Protein 6IIY (pdb70)

InterPro domains:
  IPR003737 N-acetylglucosaminyl phosphatidylinositol deacetylase-related [PF02585] (11-172)
  IPR003737 N-acetylglucosaminyl phosphatidylinositol deacetylase-related [PTHR12993] (4-236)
  IPR024078 Putative deacetylase LmbE-like domain superfamily [G3DSA:3.40.50.10320] (1-273)
  IPR024078 Putative deacetylase LmbE-like domain superfamily [SSF102588] (9-268)

Secondary structure (DSSP, 8-state):
-EEEEEESSTTHHHHHHHHHHHHHHHTT-EEEEEETT-----SSPPHHHHHHHHHTTS-TTS-HHHHHHHHHHHHHHHHT-EEEE--PPPGGG--HHHHHHHHHHHHHHHHH--SEEEEE--TT--HHHHHHHHHHHHHHHHHT--EEEEPPTTGGGT-----PPTTEEE---EE--B-HHHHHHHHHHHHT-HHHHHHHHTTTT-HHHHHHHHHHTTSGGG-B--EEEEEEEPTT-

Organism: Actinoplanes teichomyceticus (NCBI:txid1867)

Foldseek 3Di:
DAEEEEELDLQFCLQFPLLVQLVCVVVPYQYEYEHAALAWDFPPFDPVQLVLQVLLVHHSGDRVSVVSVVLSCQLCVLSVHHYHYHRHHDPRRDVVLLVVSLVVVLVVCVVRVGQEYEYAPCQVVDVSSLSRVQSNVVNCVVVVHWYKHWYTPPNVLPPHDDDHPAFKDWDDKDWEAGDPVSLVSSVVSSVSSSSCLSPCCPPVNQNSVSQLCSQLVDHPPSGHTTIMTTMDTDPPD

B-factor: mean 19.29, std 9.64, range [8.63, 115.88]

CATH classification: 3.40.50.10320

Radius of gyration: 17.0 Å; Cα contacts (8 Å, |Δi|>4): 479; chains: 1; bounding box: 38×45×43 Å

Structure (mmCIF, N/CA/C/O backbone):
data_6IIY
#
_entry.id   6IIY
#
_cell.length_a   93.451
_cell.length_b   66.671
_cell.length_c   43.390
_cell.angle_alpha   90.00
_cell.angle_beta   92.59
_cell.angle_gamma   90.00
#
_symmetry.space_group_name_H-M   'C 1 2 1'
#
loop_
_entity.id
_entity.type
_entity.pdbx_description
1 polymer deacetylase
2 non-polymer IMIDAZOLE
3 non-polymer 'COBALT (II) ION'
4 water water
#
loop_
_atom_site.group_PDB
_atom_site.id
_atom_site.type_symbol
_atom_site.label_atom_id
_atom_site.label_alt_id
_atom_site.label_comp_id
_atom_site.label_asym_id
_atom_site.label_entity_id
_atom_site.label_seq_id
_atom_site.pdbx_PDB_ins_code
_atom_site.Cartn_x
_atom_site.Cartn_y
_atom_site.Cartn_z
_atom_site.occupancy
_atom_site.B_iso_or_equiv
_atom_site.auth_seq_id
_atom_site.auth_comp_id
_atom_site.auth_asym_id
_atom_site.auth_atom_id
_atom_site.pdbx_PDB_model_num
ATOM 1 N N . THR A 1 28 ? 129.453 17.682 7.607 1.00 28.71 8 THR A N 1
ATOM 2 C CA . THR A 1 28 ? 128.123 17.558 8.290 1.00 26.23 8 THR A CA 1
ATOM 3 C C . THR A 1 28 ? 127.803 16.062 8.475 1.00 22.17 8 THR A C 1
ATOM 4 O O . THR A 1 28 ? 127.954 15.263 7.533 1.00 23.39 8 THR A O 1
ATOM 8 N N . ARG A 1 29 ? 127.418 15.690 9.693 1.00 19.05 9 ARG A N 1
ATOM 9 C CA . ARG A 1 29 ? 126.876 14.350 9.951 1.00 18.21 9 ARG A CA 1
ATOM 10 C C . ARG A 1 29 ? 125.413 14.550 10.341 1.00 15.33 9 ARG A C 1
ATOM 11 O O . ARG A 1 29 ? 125.114 15.053 11.433 1.00 16.12 9 ARG A O 1
ATOM 19 N N . LEU A 1 30 ? 124.528 14.179 9.414 1.00 13.81 10 LEU A N 1
ATOM 20 C CA . LEU A 1 30 ? 123.090 14.440 9.572 1.00 13.54 10 LEU A CA 1
ATOM 21 C C . LEU A 1 30 ? 122.349 13.155 9.936 1.00 12.58 10 LEU A C 1
ATOM 22 O O . LEU A 1 30 ? 122.362 12.198 9.159 1.00 12.81 10 LEU A O 1
ATOM 27 N N . LEU A 1 31 ? 121.787 13.110 11.137 1.00 11.26 11 LEU A N 1
ATOM 28 C CA . LEU A 1 31 ? 120.988 11.969 11.576 1.00 11.21 11 LEU A CA 1
ATOM 29 C C . LEU A 1 31 ? 119.523 12.362 11.468 1.00 10.84 11 LEU A C 1
ATOM 30 O O . LEU A 1 31 ? 119.056 13.250 12.212 1.00 11.65 11 LEU A O 1
ATOM 35 N N . ALA A 1 32 ? 118.789 11.741 10.563 1.00 10.15 12 ALA A N 1
ATOM 36 C CA . ALA A 1 32 ? 117.341 11.932 10.456 1.00 9.82 12 ALA A CA 1
ATOM 37 C C . ALA A 1 32 ? 116.669 10.800 11.190 1.00 9.97 12 ALA A C 1
ATOM 38 O O . ALA A 1 32 ? 117.101 9.631 11.073 1.00 10.69 12 ALA A O 1
ATOM 40 N N . ILE A 1 33 ? 115.601 11.091 11.919 1.00 9.61 13 ILE A N 1
ATOM 41 C CA . ILE A 1 33 ? 114.913 10.103 12.748 1.00 9.49 13 ILE A CA 1
ATOM 42 C C . ILE A 1 33 ? 113.465 10.034 12.311 1.00 9.71 13 ILE A C 1
ATOM 43 O O . ILE A 1 33 ? 112.689 10.964 12.573 1.00 9.40 13 ILE A O 1
ATOM 48 N N . SER A 1 34 ? 113.130 8.973 11.595 1.00 9.36 14 SER A N 1
ATOM 49 C CA . SER A 1 34 ? 111.803 8.816 11.006 1.00 9.31 14 SER A CA 1
ATOM 50 C C . SER A 1 34 ? 110.933 7.939 11.922 1.00 9.41 14 SER A C 1
ATOM 51 O O . SER A 1 34 ? 111.400 6.880 12.365 1.00 9.39 14 SER A O 1
ATOM 54 N N . PRO A 1 35 ? 109.657 8.282 12.147 1.00 9.25 15 PRO A N 1
ATOM 55 C CA . PRO A 1 35 ? 108.804 7.362 12.905 1.00 9.74 15 PRO A CA 1
ATOM 56 C C . PRO A 1 35 ? 108.602 6.052 12.176 1.00 9.48 15 PRO A C 1
ATOM 57 O O . PRO A 1 35 ? 108.862 4.970 12.742 1.00 9.64 15 PRO A O 1
ATOM 61 N N . HIS A 1 36 ? 108.125 6.138 10.936 1.00 9.42 16 HIS A N 1
ATOM 62 C CA . HIS A 1 36 ? 107.781 4.955 10.150 1.00 9.62 16 HIS A CA 1
ATOM 63 C C . HIS A 1 36 ? 108.580 4.919 8.868 1.00 9.19 16 HIS A C 1
ATOM 64 O O . HIS A 1 36 ? 109.282 5.868 8.502 1.00 9.98 16 HIS A O 1
ATOM 71 N N . LEU A 1 37 ? 108.482 3.777 8.193 1.00 9.53 17 LEU A N 1
ATOM 72 C CA . LEU A 1 37 ? 109.152 3.547 6.900 1.00 9.72 17 LEU A CA 1
ATOM 73 C C . LEU A 1 37 ? 108.405 4.266 5.794 1.00 9.89 17 LEU A C 1
ATOM 74 O O . LEU A 1 37 ? 107.501 3.686 5.169 1.00 11.32 17 LEU A O 1
ATOM 79 N N . ASP A 1 38 ? 108.770 5.529 5.607 1.00 9.76 18 ASP A N 1
ATOM 80 C CA . ASP A 1 38 ? 108.245 6.495 4.603 1.00 10.17 18 ASP A CA 1
ATOM 81 C C . ASP A 1 38 ? 108.321 7.945 5.049 1.00 9.88 18 ASP A C 1
ATOM 82 O O . ASP A 1 38 ? 108.455 8.821 4.192 1.00 10.10 18 ASP A O 1
ATOM 87 N N . ASP A 1 39 ? 108.231 8.231 6.345 1.00 9.61 19 ASP A N 1
ATOM 88 C CA . ASP A 1 39 ? 107.980 9.589 6.770 1.00 9.49 19 ASP A CA 1
ATOM 89 C C . ASP A 1 39 ? 109.095 10.555 6.434 1.00 8.63 19 ASP A C 1
ATOM 90 O O . ASP A 1 39 ? 108.826 11.685 6.009 1.00 9.04 19 ASP A O 1
ATOM 95 N N . ALA A 1 40 ? 110.344 10.157 6.658 1.00 8.65 20 ALA A N 1
ATOM 96 C CA . ALA A 1 40 ? 111.478 11.013 6.376 1.00 8.83 20 ALA A CA 1
ATOM 97 C C . ALA A 1 40 ? 111.570 11.362 4.910 1.00 8.64 20 ALA A C 1
ATOM 98 O O . ALA A 1 40 ? 111.872 12.517 4.550 1.00 9.26 20 ALA A O 1
ATOM 100 N N . VAL A 1 41 ? 111.360 10.392 4.052 1.00 8.68 21 VAL A N 1
ATOM 101 C CA . VAL A 1 41 ? 111.400 10.647 2.611 1.00 9.23 21 VAL A CA 1
ATOM 102 C C . VAL A 1 41 ? 110.225 11.524 2.167 1.00 9.17 21 VAL A C 1
ATOM 103 O O . VAL A 1 41 ? 110.437 12.495 1.422 1.00 9.76 21 VAL A O 1
ATOM 107 N N . LEU A 1 42 ? 109.011 11.221 2.615 1.00 9.62 22 LEU A N 1
ATOM 108 C CA . LEU A 1 42 ? 107.864 12.049 2.290 1.00 9.64 22 LEU A CA 1
ATOM 109 C C . LEU A 1 42 ? 108.069 13.506 2.706 1.00 9.65 22 LEU A C 1
ATOM 110 O O . LEU A 1 42 ? 107.713 14.438 1.968 1.00 9.70 22 LEU A O 1
ATOM 115 N N . SER A 1 43 ? 108.613 13.721 3.905 1.00 9.05 23 SER A N 1
ATOM 116 C CA . SER A 1 43 ? 108.654 15.036 4.489 1.00 9.36 23 SER A CA 1
ATOM 117 C C . SER A 1 43 ? 109.908 15.801 4.191 1.00 9.57 23 SER A C 1
ATOM 118 O O . SER A 1 43 ? 109.897 17.041 4.122 1.00 10.98 23 SER A O 1
ATOM 121 N N . PHE A 1 44 ? 111.010 15.075 4.066 1.00 10.17 24 PHE A N 1
ATOM 122 C CA . PHE A 1 44 ? 112.328 15.700 4.045 1.00 10.33 24 PHE A CA 1
ATOM 123 C C . PHE A 1 44 ? 113.257 15.033 3.048 1.00 9.88 24 PHE A C 1
ATOM 124 O O . PHE A 1 44 ? 114.466 15.222 3.125 1.00 10.18 24 PHE A O 1
ATOM 132 N N . GLY A 1 45 ? 112.703 14.281 2.089 1.00 10.01 25 GLY A N 1
ATOM 133 C CA . GLY A 1 45 ? 113.555 13.594 1.128 1.00 10.21 25 GLY A CA 1
ATOM 134 C C . GLY A 1 45 ? 114.438 14.491 0.298 1.00 10.69 25 GLY A C 1
ATOM 135 O O . GLY A 1 45 ? 115.584 14.147 0.008 1.00 10.62 25 GLY A O 1
ATOM 136 N N . ALA A 1 46 ? 113.917 15.672 -0.060 1.00 10.80 26 ALA A N 1
ATOM 137 C CA . ALA A 1 46 ? 114.778 16.615 -0.796 1.00 11.72 26 ALA A CA 1
ATOM 138 C C . ALA A 1 46 ? 115.891 17.137 0.066 1.00 12.12 26 ALA A C 1
ATOM 139 O O . ALA A 1 46 ? 117.043 17.226 -0.399 1.00 13.74 26 ALA A O 1
ATOM 141 N N . GLY A 1 47 ? 115.609 17.454 1.311 1.00 12.13 27 GLY A N 1
ATOM 142 C CA . GLY A 1 47 ? 116.651 17.903 2.209 1.00 12.69 27 GLY A CA 1
ATOM 143 C C . GLY A 1 47 ? 117.731 16.842 2.452 1.00 13.10 27 GLY A C 1
ATOM 144 O O . GLY A 1 47 ? 118.927 17.162 2.540 1.00 13.81 27 GLY A O 1
ATOM 145 N N . LEU A 1 48 ? 117.323 15.589 2.586 1.00 12.36 28 LEU A N 1
ATOM 146 C CA . LEU A 1 48 ? 118.263 14.502 2.755 1.00 12.31 28 LEU A CA 1
ATOM 147 C C . LEU A 1 48 ? 119.149 14.344 1.524 1.00 12.11 28 LEU A C 1
ATOM 148 O O . LEU A 1 48 ? 120.384 14.244 1.655 1.00 13.06 28 LEU A O 1
ATOM 153 N N . ALA A 1 49 ? 118.539 14.318 0.366 1.00 11.75 29 ALA A N 1
ATOM 154 C CA . ALA A 1 49 ? 119.320 14.115 -0.860 1.00 13.25 29 ALA A CA 1
ATOM 155 C C . ALA A 1 49 ? 120.226 15.293 -1.144 1.00 15.01 29 ALA A C 1
ATOM 156 O O . ALA A 1 49 ? 121.340 15.094 -1.662 1.00 15.41 29 ALA A O 1
ATOM 158 N N . GLN A 1 50 ? 119.776 16.506 -0.863 1.00 14.38 30 GLN A N 1
ATOM 159 C CA . GLN A 1 50 ? 120.638 17.654 -1.135 1.00 15.59 30 GLN A CA 1
ATOM 160 C C . GLN A 1 50 ? 121.787 17.669 -0.135 1.00 16.17 30 GLN A C 1
ATOM 161 O O . GLN A 1 50 ? 122.932 17.937 -0.562 1.00 16.98 30 GLN A O 1
ATOM 167 N N . ALA A 1 51 ? 121.572 17.319 1.128 1.00 16.08 31 ALA A N 1
ATOM 168 C CA . ALA A 1 51 ? 122.653 17.231 2.105 1.00 17.20 31 ALA A CA 1
ATOM 169 C C . ALA A 1 51 ? 123.693 16.221 1.641 1.00 18.70 31 ALA A C 1
ATOM 170 O O . ALA A 1 51 ? 124.891 16.496 1.721 1.00 19.07 31 ALA A O 1
ATOM 172 N N . ALA A 1 52 ? 123.254 15.075 1.143 1.00 16.36 32 ALA A N 1
ATOM 173 C CA . ALA A 1 52 ? 124.192 14.069 0.674 1.00 17.05 32 ALA A CA 1
ATOM 174 C C . ALA A 1 52 ? 124.952 14.579 -0.559 1.00 17.93 32 ALA A C 1
ATOM 175 O O . ALA A 1 52 ? 126.181 14.404 -0.650 1.00 18.02 32 ALA A O 1
ATOM 177 N N . GLN A 1 53 ? 124.242 15.200 -1.491 1.00 17.89 33 GLN A N 1
ATOM 178 C CA . GLN A 1 53 ? 124.912 15.740 -2.689 1.00 21.37 33 GLN A CA 1
ATOM 179 C C . GLN A 1 53 ? 125.929 16.819 -2.312 1.00 22.05 33 GLN A C 1
ATOM 180 O O . GLN A 1 53 ? 127.003 16.908 -2.961 1.00 24.97 33 GLN A O 1
ATOM 186 N N . ASP A 1 54 ? 125.631 17.594 -1.270 1.00 22.56 34 ASP A N 1
ATOM 187 C CA . ASP A 1 54 ? 126.527 18.631 -0.727 1.00 24.76 34 ASP A CA 1
ATOM 188 C C . ASP A 1 54 ? 127.769 18.023 -0.083 1.00 24.27 34 ASP A C 1
ATOM 189 O O . ASP A 1 54 ? 128.706 18.747 0.197 1.00 27.13 34 ASP A O 1
ATOM 194 N N . GLY A 1 55 ? 127.745 16.718 0.199 1.00 21.99 35 GLY A N 1
ATOM 195 C CA . GLY A 1 55 ? 128.866 16.000 0.805 1.00 22.40 35 GLY A CA 1
ATOM 196 C C . GLY A 1 55 ? 128.660 15.607 2.258 1.00 21.10 35 GLY A C 1
ATOM 197 O O . GLY A 1 55 ? 129.588 15.131 2.896 1.00 21.89 35 GLY A O 1
ATOM 198 N N . ALA A 1 56 ? 127.453 15.794 2.809 1.00 19.90 36 ALA A N 1
ATOM 199 C CA . ALA A 1 56 ? 127.178 15.368 4.184 1.00 19.28 36 ALA A CA 1
ATOM 200 C C . ALA A 1 56 ? 127.125 13.833 4.280 1.00 17.17 36 ALA A C 1
ATOM 201 O O . ALA A 1 56 ? 126.810 13.162 3.302 1.00 17.99 36 ALA A O 1
ATOM 203 N N . ASN A 1 57 ? 127.434 13.336 5.474 1.00 17.22 37 ASN A N 1
ATOM 204 C CA . ASN A 1 57 ? 127.238 11.948 5.845 1.00 17.59 37 ASN A CA 1
ATOM 205 C C . ASN A 1 57 ? 125.821 11.879 6.445 1.00 15.05 37 ASN A C 1
ATOM 206 O O . ASN A 1 57 ? 125.592 12.448 7.494 1.00 16.21 37 ASN A O 1
ATOM 211 N N . VAL A 1 58 ? 124.905 11.208 5.753 1.00 13.69 38 VAL A N 1
ATOM 212 C CA . VAL A 1 58 ? 123.470 11.231 6.117 1.00 13.08 38 VAL A CA 1
ATOM 213 C C . VAL A 1 58 ? 123.022 9.835 6.474 1.00 12.71 38 VAL A C 1
ATOM 214 O O . VAL A 1 58 ? 123.198 8.896 5.698 1.00 13.63 38 VAL A O 1
ATOM 218 N N . LEU A 1 59 ? 122.423 9.689 7.650 1.00 11.65 39 LEU A N 1
ATOM 219 C CA . LEU A 1 59 ? 121.866 8.432 8.142 1.00 11.35 39 LEU A CA 1
ATOM 220 C C . LEU A 1 59 ? 120.413 8.645 8.525 1.00 11.14 39 LEU A C 1
ATOM 221 O O . LEU A 1 59 ? 120.118 9.562 9.310 1.00 11.11 39 LEU A O 1
ATOM 226 N N . VAL A 1 60 ? 119.508 7.835 7.963 1.00 10.46 40 VAL A N 1
ATOM 227 C CA . VAL A 1 60 ? 118.083 7.879 8.314 1.00 9.89 40 VAL A CA 1
ATOM 228 C C . VAL A 1 60 ? 117.733 6.670 9.169 1.00 9.36 40 VAL A C 1
ATOM 229 O O . VAL A 1 60 ? 117.699 5.522 8.673 1.00 10.19 40 VAL A O 1
ATOM 233 N N . TYR A 1 61 ? 117.541 6.924 10.450 1.00 9.40 41 TYR A N 1
ATOM 234 C CA . TYR A 1 61 ? 117.121 5.908 11.426 1.00 9.68 41 TYR A CA 1
ATOM 235 C C . TYR A 1 61 ? 115.616 5.896 11.534 1.00 9.69 41 TYR A C 1
ATOM 236 O O . TYR A 1 61 ? 115.027 6.932 11.858 1.00 10.20 41 TYR A O 1
ATOM 245 N N . THR A 1 62 ? 114.990 4.760 11.276 1.00 9.05 42 THR A N 1
ATOM 246 C CA . THR A 1 62 ? 113.556 4.630 11.458 1.00 9.10 42 THR A CA 1
ATOM 247 C C . THR A 1 62 ? 113.287 3.894 12.781 1.00 9.49 42 THR A C 1
ATOM 248 O O . THR A 1 62 ? 113.691 2.738 12.952 1.00 10.09 42 THR A O 1
ATOM 252 N N . VAL A 1 63 ? 112.553 4.546 13.670 1.00 9.29 43 VAL A N 1
ATOM 253 C CA . VAL A 1 63 ? 112.287 4.016 15.004 1.00 9.76 43 VAL A CA 1
ATOM 254 C C . VAL A 1 63 ? 111.379 2.790 14.943 1.00 9.80 43 VAL A C 1
ATOM 255 O O . VAL A 1 63 ? 111.724 1.713 15.465 1.00 9.79 43 VAL A O 1
ATOM 259 N N . PHE A 1 64 ? 110.226 2.930 14.291 1.00 9.90 44 PHE A N 1
ATOM 260 C CA . PHE A 1 64 ? 109.203 1.885 14.324 1.00 10.47 44 PHE A CA 1
ATOM 261 C C . PHE A 1 64 ? 109.304 0.940 13.136 1.00 10.48 44 PHE A C 1
ATOM 262 O O . PHE A 1 64 ? 108.334 0.644 12.461 1.00 12.16 44 PHE A O 1
ATOM 270 N N . ALA A 1 65 ? 110.504 0.419 12.947 1.00 10.63 45 ALA A N 1
ATOM 271 C CA . ALA A 1 65 ? 110.803 -0.574 11.897 1.00 10.87 45 ALA A CA 1
ATOM 272 C C . ALA A 1 65 ? 110.980 -1.973 12.472 1.00 10.95 45 ALA A C 1
ATOM 273 O O . ALA A 1 65 ? 111.484 -2.863 11.781 1.00 11.06 45 ALA A O 1
ATOM 275 N N . GLY A 1 66 ? 110.521 -2.187 13.709 1.00 11.00 46 GLY A N 1
ATOM 276 C CA . GLY A 1 66 ? 110.685 -3.454 14.364 1.00 11.37 46 GLY A CA 1
ATOM 277 C C . GLY A 1 66 ? 109.897 -4.575 13.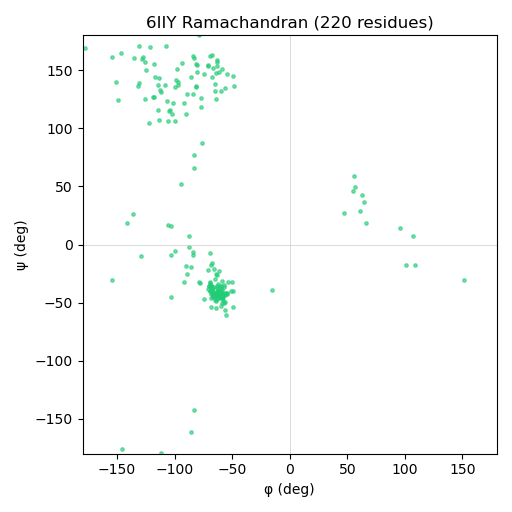730 1.00 12.11 46 GLY A C 1
ATOM 278 O O . GLY A 1 66 ? 108.765 -4.373 13.274 1.00 12.13 46 GLY A O 1
ATOM 279 N N . ALA A 1 67 ? 110.484 -5.769 13.731 1.00 12.84 47 ALA A N 1
ATOM 280 C CA . ALA A 1 67 ? 109.885 -6.937 13.118 1.00 14.29 47 ALA A CA 1
ATOM 281 C C . ALA A 1 67 ? 108.616 -7.345 13.810 1.00 15.56 47 ALA A C 1
ATOM 282 O O . ALA A 1 67 ? 108.549 -7.340 15.021 1.00 16.84 47 ALA A O 1
ATOM 284 N N . ALA A 1 68 ? 107.609 -7.711 13.032 1.00 18.36 48 ALA A N 1
ATOM 285 C CA . ALA A 1 68 ? 106.341 -8.177 13.572 1.00 19.41 48 ALA A CA 1
ATOM 286 C C . ALA A 1 68 ? 106.017 -9.509 12.924 1.00 20.49 48 ALA A C 1
ATOM 287 O O . ALA A 1 68 ? 106.562 -9.841 11.891 1.00 20.43 48 ALA A O 1
ATOM 289 N N . GLN A 1 69 ? 105.117 -10.260 13.551 1.00 20.98 49 GLN A N 1
ATOM 290 C CA . GLN A 1 69 ? 104.714 -11.568 13.048 1.00 23.38 49 GLN A CA 1
ATOM 291 C C . GLN A 1 69 ? 103.316 -11.897 13.537 1.00 23.07 49 GLN A C 1
ATOM 292 O O . GLN A 1 69 ? 102.850 -11.294 14.507 1.00 21.18 49 GLN A O 1
ATOM 298 N N . PRO A 1 70 ? 102.640 -12.869 12.880 1.00 25.44 50 PRO A N 1
ATOM 299 C CA . PRO A 1 70 ? 101.314 -13.280 13.374 1.00 26.43 50 PRO A CA 1
ATOM 300 C C . PRO A 1 70 ? 101.369 -13.798 14.825 1.00 27.32 50 PRO A C 1
ATOM 301 O O . PRO A 1 70 ? 102.407 -14.339 15.220 1.00 28.51 50 PRO A O 1
ATOM 305 N N . PRO A 1 71 ? 100.298 -13.656 15.610 1.00 28.66 51 PRO A N 1
ATOM 306 C CA . PRO A 1 71 ? 98.991 -13.161 15.157 1.00 28.30 51 PRO A CA 1
ATOM 307 C C . PRO A 1 71 ? 98.922 -11.643 15.068 1.00 26.96 51 PRO A C 1
ATOM 308 O O . PRO A 1 71 ? 99.398 -10.943 15.962 1.00 28.94 51 PRO A O 1
ATOM 312 N N . TYR A 1 72 ? 98.331 -11.151 13.979 1.00 24.43 52 TYR A N 1
ATOM 313 C CA . TYR A 1 72 ? 98.093 -9.730 13.774 1.00 24.23 52 TYR A CA 1
ATOM 314 C C . TYR A 1 72 ? 96.661 -9.403 14.162 1.00 25.42 52 TYR A C 1
ATOM 315 O O . TYR A 1 72 ? 95.786 -10.254 14.039 1.00 26.57 52 TYR A O 1
ATOM 324 N N . SER A 1 73 ? 96.418 -8.175 14.602 1.00 25.51 53 SER A N 1
ATOM 325 C CA . SER A 1 73 ? 95.045 -7.693 14.809 1.00 26.40 53 SER A CA 1
ATOM 326 C C . SER A 1 73 ? 94.282 -7.666 13.470 1.00 27.84 53 SER A C 1
ATOM 327 O O . SER A 1 73 ? 94.899 -7.612 12.400 1.00 25.05 53 SER A O 1
ATOM 330 N N . PRO A 1 74 ? 92.935 -7.707 13.515 1.00 28.07 54 PRO A N 1
ATOM 331 C CA . PRO A 1 74 ? 92.191 -7.526 12.268 1.00 27.81 54 PRO A CA 1
ATOM 332 C C . PRO A 1 74 ? 92.506 -6.206 11.556 1.00 27.28 54 PRO A C 1
ATOM 333 O O . PRO A 1 74 ? 92.536 -6.180 10.330 1.00 27.18 54 PRO A O 1
ATOM 337 N N . ALA A 1 75 ? 92.753 -5.137 12.315 1.00 26.77 55 ALA A N 1
ATOM 338 C CA . ALA A 1 75 ? 93.148 -3.850 11.738 1.00 26.80 55 ALA A CA 1
ATOM 339 C C . ALA A 1 75 ? 94.481 -3.947 10.973 1.00 25.12 55 ALA A C 1
ATOM 340 O O . ALA A 1 75 ? 94.593 -3.423 9.864 1.00 25.24 55 ALA A O 1
ATOM 342 N N . ALA A 1 76 ? 95.467 -4.627 11.557 1.00 24.39 56 ALA A N 1
ATOM 343 C CA . ALA A 1 76 ? 96.768 -4.815 10.898 1.00 21.57 56 ALA A CA 1
ATOM 344 C C . ALA A 1 76 ? 96.626 -5.690 9.663 1.00 20.09 56 ALA A C 1
ATOM 345 O O . ALA A 1 76 ? 97.180 -5.377 8.619 1.00 18.72 56 ALA A O 1
ATOM 347 N N . GLN A 1 77 ? 95.871 -6.788 9.777 1.00 21.26 57 GLN A N 1
ATOM 348 C CA . GLN A 1 77 ? 95.581 -7.635 8.625 1.00 21.15 57 GLN A CA 1
ATOM 349 C C . GLN A 1 77 ? 94.928 -6.853 7.487 1.00 20.21 57 GLN A C 1
ATOM 350 O O . GLN A 1 77 ? 95.280 -7.037 6.327 1.00 20.00 57 GLN A O 1
ATOM 356 N N . ARG A 1 78 ? 93.978 -5.988 7.841 1.00 22.65 58 ARG A N 1
ATOM 357 C CA . ARG A 1 78 ? 93.329 -5.098 6.879 1.00 23.89 58 ARG A CA 1
ATOM 358 C C . ARG A 1 78 ? 94.344 -4.194 6.178 1.00 22.41 58 ARG A C 1
ATOM 359 O O . ARG A 1 78 ? 94.313 -4.083 4.953 1.00 22.16 58 ARG A O 1
ATOM 367 N N A MET A 1 79 ? 95.240 -3.558 6.941 0.60 21.73 59 MET A N 1
ATOM 368 N N B MET A 1 79 ? 95.235 -3.564 6.943 0.40 21.99 59 MET A N 1
ATOM 369 C CA A MET A 1 79 ? 96.303 -2.737 6.350 0.60 21.27 59 MET A CA 1
ATOM 370 C CA B MET A 1 79 ? 96.276 -2.727 6.358 0.40 21.59 59 MET A CA 1
ATOM 371 C C A MET A 1 79 ? 97.143 -3.543 5.377 0.60 19.54 59 MET A C 1
ATOM 372 C C B MET A 1 79 ? 97.159 -3.525 5.399 0.40 19.84 59 MET A C 1
ATOM 373 O O A MET A 1 79 ? 97.384 -3.108 4.253 0.60 18.54 59 MET A O 1
ATOM 374 O O B MET A 1 79 ? 97.421 -3.066 4.290 0.40 19.23 59 MET A O 1
ATOM 383 N N . HIS A 1 80 ? 97.578 -4.731 5.802 1.00 17.59 60 HIS A N 1
ATOM 384 C CA . HIS A 1 80 ? 98.410 -5.577 4.940 1.00 18.10 60 HIS A CA 1
ATOM 385 C C . HIS A 1 80 ? 97.763 -5.862 3.585 1.00 18.23 60 HIS A C 1
ATOM 386 O O . HIS A 1 80 ? 98.433 -5.828 2.555 1.00 18.64 60 HIS A O 1
ATOM 393 N N . THR A 1 81 ? 96.455 -6.144 3.612 1.00 19.30 61 THR A N 1
ATOM 394 C CA . THR A 1 81 ? 95.738 -6.451 2.364 1.00 20.39 61 THR A CA 1
ATOM 395 C C . THR A 1 81 ? 95.604 -5.208 1.477 1.00 20.04 61 THR A C 1
ATOM 396 O O . THR A 1 81 ? 95.843 -5.279 0.266 1.00 19.96 61 THR A O 1
ATOM 400 N N . ILE A 1 82 ? 95.332 -4.056 2.084 1.00 19.53 62 ILE A N 1
ATOM 401 C CA . ILE A 1 82 ? 95.308 -2.787 1.348 1.00 20.50 62 ILE A CA 1
ATOM 402 C C . ILE A 1 82 ? 96.655 -2.567 0.657 1.00 20.22 62 ILE A C 1
ATOM 403 O O . ILE A 1 82 ? 96.707 -2.180 -0.518 1.00 21.05 62 ILE A O 1
ATOM 408 N N . TRP A 1 83 ? 97.736 -2.873 1.383 1.00 19.83 63 TRP A N 1
ATOM 409 C CA . TRP A 1 83 ? 99.098 -2.721 0.862 1.00 19.58 63 TRP A CA 1
ATOM 410 C C . TRP A 1 83 ? 99.492 -3.702 -0.238 1.00 20.99 63 TRP A C 1
ATOM 411 O O . TRP A 1 83 ? 100.566 -3.566 -0.807 1.00 22.65 63 TRP A O 1
ATOM 422 N N . GLY A 1 84 ? 98.652 -4.699 -0.537 1.00 21.03 64 GLY A N 1
ATOM 423 C CA . GLY A 1 84 ? 98.931 -5.656 -1.602 1.00 21.66 64 GLY A CA 1
ATOM 424 C C . GLY A 1 84 ? 99.578 -6.948 -1.150 1.00 22.40 64 GLY A C 1
ATOM 425 O O . GLY A 1 84 ? 100.072 -7.715 -1.977 1.00 23.61 64 GLY A O 1
ATOM 426 N N . LEU A 1 85 ? 99.562 -7.204 0.157 1.00 21.16 65 LEU A N 1
ATOM 427 C CA . LEU A 1 85 ? 100.164 -8.407 0.735 1.00 23.24 65 LEU A CA 1
ATOM 428 C C . LEU A 1 85 ? 99.063 -9.353 1.177 1.00 24.07 65 LEU A C 1
ATOM 429 O O . LEU A 1 85 ? 97.917 -8.975 1.203 1.00 25.23 65 LEU A O 1
ATOM 434 N N . ALA A 1 86 ? 99.428 -10.575 1.553 1.00 25.38 66 ALA A N 1
ATOM 435 C CA . ALA A 1 86 ? 98.482 -11.442 2.259 1.00 26.27 66 ALA A CA 1
ATOM 436 C C . ALA A 1 86 ? 98.267 -10.905 3.696 1.00 26.84 66 ALA A C 1
ATOM 437 O O . ALA A 1 86 ? 99.147 -10.230 4.247 1.00 25.44 66 ALA A O 1
ATOM 439 N N . PRO A 1 87 ? 97.104 -11.196 4.319 1.00 26.86 67 PRO A N 1
ATOM 440 C CA . PRO A 1 87 ? 96.839 -10.699 5.683 1.00 26.65 67 PRO A CA 1
ATOM 441 C C . PRO A 1 87 ? 97.961 -10.984 6.696 1.00 25.70 67 PRO A C 1
ATOM 442 O O . PRO A 1 87 ? 98.284 -10.112 7.522 1.00 24.00 67 PRO A O 1
ATOM 446 N N . ASP A 1 88 ? 98.558 -12.178 6.618 1.00 25.34 68 ASP A N 1
ATOM 447 C CA . ASP A 1 88 ? 99.592 -12.608 7.571 1.00 26.57 68 ASP A CA 1
ATOM 448 C C . ASP A 1 88 ? 101.014 -12.529 7.024 1.00 25.57 68 ASP A C 1
ATOM 449 O O . ASP A 1 88 ? 101.937 -13.094 7.605 1.00 24.98 68 ASP A O 1
ATOM 454 N N . ASP A 1 89 ? 101.204 -11.804 5.930 1.00 23.67 69 ASP A N 1
ATOM 455 C CA . ASP A 1 89 ? 102.555 -11.608 5.379 1.00 23.62 69 ASP A CA 1
ATOM 456 C C . ASP A 1 89 ? 103.467 -10.765 6.275 1.00 21.01 69 ASP A C 1
ATOM 457 O O . ASP A 1 89 ? 103.008 -10.042 7.172 1.00 22.10 69 ASP A O 1
ATOM 462 N N . ASP A 1 90 ? 104.759 -10.860 5.996 1.00 20.27 70 ASP A N 1
ATOM 463 C CA . ASP A 1 90 ? 105.778 -10.100 6.742 1.00 18.71 70 ASP A CA 1
ATOM 464 C C . ASP A 1 90 ? 105.876 -8.689 6.149 1.00 16.25 70 ASP A C 1
ATOM 465 O O . ASP A 1 90 ? 106.771 -8.382 5.338 1.00 17.17 70 ASP A O 1
ATOM 470 N N . ALA A 1 91 ? 104.903 -7.869 6.507 1.00 16.63 71 ALA A N 1
ATOM 471 C CA . ALA A 1 91 ? 104.783 -6.534 5.978 1.00 15.31 71 ALA A CA 1
ATOM 472 C C . ALA A 1 91 ? 105.976 -5.674 6.365 1.00 13.62 71 ALA A C 1
ATOM 473 O O . ALA A 1 91 ? 106.390 -4.856 5.569 1.00 13.60 71 ALA A O 1
ATOM 475 N N . VAL A 1 92 ? 106.521 -5.853 7.559 1.00 12.87 72 VAL A N 1
ATOM 476 C CA . VAL A 1 92 ? 107.650 -5.027 8.002 1.00 12.62 72 VAL A CA 1
ATOM 477 C C . VAL A 1 92 ? 108.855 -5.277 7.116 1.00 12.62 72 VAL A C 1
ATOM 478 O O . VAL A 1 92 ? 109.541 -4.326 6.700 1.00 12.14 72 VAL A O 1
ATOM 482 N N . LEU A 1 93 ? 109.140 -6.527 6.777 1.00 13.02 73 LEU A N 1
ATOM 483 C CA . LEU A 1 93 ? 110.270 -6.804 5.906 1.00 13.22 73 LEU A CA 1
ATOM 484 C C . LEU A 1 93 ? 110.062 -6.169 4.513 1.00 12.31 73 LEU A C 1
ATOM 485 O O . LEU A 1 93 ? 110.984 -5.572 3.955 1.00 12.30 73 LEU A O 1
ATOM 490 N N . TYR A 1 94 ? 108.858 -6.276 3.989 1.00 12.35 74 TYR A N 1
ATOM 491 C CA . TYR A 1 94 ? 108.530 -5.670 2.695 1.00 13.17 74 TYR A CA 1
ATOM 492 C C . TYR A 1 94 ? 108.766 -4.164 2.744 1.00 12.12 74 TYR A C 1
ATOM 493 O O . TYR A 1 94 ? 109.356 -3.594 1.824 1.00 12.21 74 TYR A O 1
ATOM 502 N N . ARG A 1 95 ? 108.322 -3.526 3.826 1.00 11.33 75 ARG A N 1
ATOM 503 C CA . ARG A 1 95 ? 108.487 -2.079 3.994 1.00 10.57 75 ARG A CA 1
ATOM 504 C C . ARG A 1 95 ? 109.940 -1.694 4.223 1.00 9.93 75 ARG A C 1
ATOM 505 O O . ARG A 1 95 ? 110.385 -0.632 3.745 1.00 9.63 75 ARG A O 1
ATOM 513 N N . ARG A 1 96 ? 110.703 -2.530 4.930 1.00 10.12 76 ARG A N 1
ATOM 514 C CA . ARG A 1 96 ? 112.112 -2.242 5.089 1.00 10.42 76 ARG A CA 1
ATOM 515 C C . ARG A 1 96 ? 112.828 -2.234 3.732 1.00 10.33 76 ARG A C 1
ATOM 516 O O . ARG A 1 96 ? 113.709 -1.403 3.477 1.00 10.37 76 ARG A O 1
ATOM 524 N N . LYS A 1 97 ? 112.451 -3.167 2.853 1.00 10.71 77 LYS A N 1
ATOM 525 C CA . LYS A 1 97 ? 113.068 -3.214 1.513 1.00 11.25 77 LYS A CA 1
ATOM 526 C C . LYS A 1 97 ? 112.660 -1.970 0.684 1.00 10.51 77 LYS A C 1
ATOM 527 O O . LYS A 1 97 ? 113.471 -1.421 -0.036 1.00 11.02 77 LYS A O 1
ATOM 533 N N . GLU A 1 98 ? 111.416 -1.530 0.840 1.00 10.57 78 GLU A N 1
ATOM 534 C CA . GLU A 1 98 ? 110.984 -0.273 0.197 1.00 10.49 78 GLU A CA 1
ATOM 535 C C . GLU A 1 98 ? 111.860 0.882 0.665 1.00 10.09 78 GLU A C 1
ATOM 536 O O . GLU A 1 98 ? 112.318 1.700 -0.123 1.00 10.12 78 GLU A O 1
ATOM 542 N N . ASP A 1 99 ? 112.109 0.938 1.978 1.00 9.61 79 ASP A N 1
ATOM 543 C CA . ASP A 1 99 ? 112.884 2.017 2.577 1.00 9.50 79 ASP A CA 1
ATOM 544 C C . ASP A 1 99 ? 114.337 2.004 2.077 1.00 9.70 79 ASP A C 1
ATOM 545 O O . ASP A 1 99 ? 114.902 3.052 1.767 1.00 9.85 79 ASP A O 1
ATOM 550 N N . ILE A 1 100 ? 114.943 0.824 1.996 1.00 9.84 80 ILE A N 1
ATOM 551 C CA . ILE A 1 100 ? 116.289 0.729 1.462 1.00 10.61 80 ILE A CA 1
ATOM 552 C C . ILE A 1 100 ? 116.289 1.215 0.006 1.00 10.54 80 ILE A C 1
ATOM 553 O O . ILE A 1 100 ? 117.206 1.952 -0.379 1.00 11.34 80 ILE A O 1
ATOM 558 N N . ALA A 1 101 ? 115.302 0.821 -0.779 1.00 10.54 81 ALA A N 1
ATOM 559 C CA . ALA A 1 101 ? 115.236 1.274 -2.179 1.00 11.45 81 ALA A CA 1
ATOM 560 C C . ALA A 1 101 ? 115.078 2.791 -2.276 1.00 10.89 81 ALA A C 1
ATOM 561 O O . ALA A 1 101 ? 115.748 3.464 -3.060 1.00 12.27 81 ALA A O 1
ATOM 563 N N . ALA A 1 102 ? 114.213 3.368 -1.455 1.00 10.68 82 ALA A N 1
ATOM 564 C CA . ALA A 1 102 ? 113.999 4.807 -1.454 1.00 10.74 82 ALA A CA 1
ATOM 565 C C . ALA A 1 102 ? 115.221 5.562 -1.015 1.00 10.59 82 ALA A C 1
ATOM 566 O O . ALA A 1 102 ? 115.635 6.549 -1.655 1.00 11.52 82 ALA A O 1
ATOM 568 N N . LEU A 1 103 ? 115.824 5.142 0.086 1.00 10.74 83 LEU A N 1
ATOM 569 C CA . LEU A 1 103 ? 116.972 5.833 0.614 1.00 10.76 83 LEU A CA 1
ATOM 570 C C . LEU A 1 103 ? 118.211 5.652 -0.260 1.00 11.09 83 LEU A C 1
ATOM 571 O O . LEU A 1 103 ? 118.990 6.604 -0.449 1.00 11.67 83 LEU A O 1
ATOM 576 N N . ASP A 1 104 ? 118.378 4.474 -0.852 1.00 11.36 84 ASP A N 1
ATOM 577 C CA . ASP A 1 104 ? 119.445 4.299 -1.857 1.00 12.17 84 ASP A CA 1
ATOM 578 C C . ASP A 1 104 ? 119.237 5.278 -3.027 1.00 12.93 84 ASP A C 1
ATOM 579 O O . ASP A 1 104 ? 120.225 5.831 -3.542 1.00 13.99 84 ASP A O 1
ATOM 584 N N . HIS A 1 105 ? 117.990 5.518 -3.434 1.00 12.59 85 HIS A N 1
ATOM 585 C CA . HIS A 1 105 ? 117.741 6.472 -4.529 1.00 14.05 85 HIS A CA 1
ATOM 586 C C . HIS A 1 105 ? 118.128 7.885 -4.144 1.00 14.74 85 HIS A C 1
ATOM 587 O O . HIS A 1 105 ? 118.574 8.662 -4.997 1.00 16.30 85 HIS A O 1
ATOM 594 N N . LEU A 1 106 ? 118.036 8.233 -2.877 1.00 13.83 86 LEU A N 1
ATOM 595 C CA . LEU A 1 106 ? 118.497 9.525 -2.374 1.00 13.35 86 LEU A CA 1
ATOM 596 C C . LEU A 1 106 ? 119.986 9.566 -2.050 1.00 13.38 86 LEU A C 1
ATOM 597 O O . LEU A 1 106 ? 120.512 10.622 -1.687 1.00 13.79 86 LEU A O 1
ATOM 602 N N . ARG A 1 107 ? 120.640 8.404 -2.130 1.00 13.82 87 ARG A N 1
ATOM 603 C CA . ARG A 1 107 ? 122.044 8.212 -1.806 1.00 14.69 87 ARG A CA 1
ATOM 604 C C . ARG A 1 107 ? 122.379 8.494 -0.344 1.00 14.04 87 ARG A C 1
ATOM 605 O O . ARG A 1 107 ? 123.388 9.094 -0.003 1.00 14.76 87 ARG A O 1
ATOM 613 N N . VAL A 1 108 ? 121.499 8.008 0.543 1.00 13.12 88 VAL A N 1
ATOM 614 C CA . VAL A 1 108 ? 121.714 8.139 1.982 1.00 12.98 88 VAL A CA 1
ATOM 615 C C . VAL A 1 108 ? 121.579 6.783 2.652 1.00 12.23 88 VAL A C 1
ATOM 616 O O . VAL A 1 108 ? 121.017 5.875 2.087 1.00 13.30 88 VAL A O 1
ATOM 620 N N . ALA A 1 109 ? 122.150 6.670 3.835 1.00 11.31 89 ALA A N 1
ATOM 621 C CA . ALA A 1 109 ? 122.151 5.410 4.574 1.00 10.92 89 ALA A CA 1
ATOM 622 C C . ALA A 1 109 ? 120.860 5.242 5.370 1.00 10.64 89 ALA A C 1
ATOM 623 O O . ALA A 1 109 ? 120.153 6.212 5.684 1.00 10.63 89 ALA A O 1
ATOM 625 N N . HIS A 1 110 ? 120.609 4.007 5.754 1.00 10.18 90 HIS A N 1
ATOM 626 C CA . HIS A 1 110 ? 119.452 3.624 6.577 1.00 10.36 90 HIS A CA 1
ATOM 627 C C . HIS A 1 110 ? 119.877 2.874 7.808 1.00 10.22 90 HIS A C 1
ATOM 628 O O . HIS A 1 110 ? 120.927 2.214 7.816 1.00 11.06 90 HIS A O 1
ATOM 635 N N . ARG A 1 111 ? 119.000 2.912 8.807 1.00 10.16 91 ARG A N 1
ATOM 636 C CA . ARG A 1 111 ? 119.155 2.087 10.015 1.00 10.41 91 ARG A CA 1
ATOM 637 C C . ARG A 1 111 ? 117.761 1.783 10.507 1.00 9.99 91 ARG A C 1
ATOM 638 O O . ARG A 1 111 ? 116.976 2.711 10.763 1.00 10.45 91 ARG A O 1
ATOM 646 N N . HIS A 1 112 ? 117.438 0.513 10.660 1.00 9.64 92 HIS A N 1
ATOM 647 C CA . HIS A 1 112 ? 116.102 0.096 11.009 1.00 9.48 92 HIS A CA 1
ATOM 648 C C . HIS A 1 112 ? 116.004 -0.307 12.465 1.00 9.69 92 HIS A C 1
ATOM 649 O O . HIS A 1 112 ? 116.597 -1.310 12.903 1.00 10.55 92 HIS A O 1
ATOM 656 N N . GLY A 1 113 ? 115.217 0.444 13.220 1.00 9.69 93 GLY A N 1
ATOM 657 C CA . GLY A 1 113 ? 115.081 0.182 14.644 1.00 9.96 93 GLY A CA 1
ATOM 658 C C . GLY A 1 113 ? 114.176 -0.959 15.015 1.00 10.33 93 GLY A C 1
ATOM 659 O O . GLY A 1 113 ? 113.566 -1.618 14.165 1.00 11.35 93 GLY A O 1
ATOM 660 N N . ARG A 1 114 ? 114.072 -1.177 16.326 1.00 9.85 94 ARG A N 1
ATOM 661 C CA . ARG A 1 114 ? 113.496 -2.413 16.879 1.00 10.56 94 ARG A CA 1
ATOM 662 C C . ARG A 1 114 ? 112.058 -2.236 17.306 1.00 10.46 94 ARG A C 1
ATOM 663 O O . ARG A 1 114 ? 111.436 -3.208 17.722 1.00 11.20 94 ARG A O 1
ATOM 671 N N . PHE A 1 115 ? 111.517 -1.030 17.251 1.00 10.73 95 PHE A N 1
ATOM 672 C CA . PHE A 1 115 ? 110.232 -0.763 17.892 1.00 11.23 95 PHE A CA 1
ATOM 673 C C . PHE A 1 115 ? 109.073 -1.103 16.991 1.00 11.49 95 PHE A C 1
ATOM 674 O O . PHE A 1 115 ? 109.128 -0.922 15.764 1.00 11.74 95 PHE A O 1
ATOM 682 N N . LEU A 1 116 ? 107.986 -1.612 17.573 1.00 12.58 96 LEU A N 1
ATOM 683 C CA . LEU A 1 116 ? 106.842 -2.041 16.797 1.00 13.88 96 LEU A CA 1
ATOM 684 C C . LEU A 1 116 ? 105.943 -0.886 16.493 1.00 13.54 96 LEU A C 1
ATOM 685 O O . LEU A 1 116 ? 105.515 -0.196 17.391 1.00 14.54 96 LEU A O 1
ATOM 690 N N . ASP A 1 117 ? 105.606 -0.765 15.215 1.00 13.54 97 ASP A N 1
ATOM 691 C CA . ASP A 1 117 ? 104.602 0.181 14.736 1.00 14.99 97 ASP A CA 1
ATOM 692 C C . ASP A 1 117 ? 103.343 0.051 15.585 1.00 14.98 97 ASP A C 1
ATOM 693 O O . ASP A 1 117 ? 102.973 -1.067 15.990 1.00 15.43 97 ASP A O 1
ATOM 698 N N . ALA A 1 118 ? 102.661 1.162 15.820 1.00 14.94 98 ALA A N 1
ATOM 699 C CA . ALA A 1 118 ? 101.418 1.180 16.599 1.00 15.55 98 ALA A CA 1
ATOM 700 C C . ALA A 1 118 ? 100.395 0.139 16.151 1.00 16.73 98 ALA A C 1
ATOM 701 O O . ALA A 1 118 ? 99.670 -0.376 16.999 1.00 17.91 98 ALA A O 1
ATOM 703 N N . ILE A 1 119 ? 100.338 -0.209 14.875 1.00 16.76 99 ILE A N 1
ATOM 704 C CA . ILE A 1 119 ? 99.391 -1.248 14.442 1.00 17.96 99 ILE A CA 1
ATOM 705 C C . ILE A 1 119 ? 99.730 -2.644 14.961 1.00 17.91 99 ILE A C 1
ATOM 706 O O . ILE A 1 119 ? 98.865 -3.537 14.911 1.00 18.79 99 ILE A O 1
ATOM 711 N N . TYR A 1 120 ? 100.953 -2.873 15.417 1.00 16.41 100 TYR A N 1
ATOM 712 C CA . TYR A 1 120 ? 101.357 -4.150 16.005 1.00 17.72 100 TYR A CA 1
ATOM 713 C C . TYR A 1 120 ? 101.436 -4.116 17.531 1.00 20.60 100 TYR A C 1
ATOM 714 O O . TYR A 1 120 ? 101.622 -5.163 18.143 1.00 22.96 100 TYR A O 1
ATOM 723 N N . ARG A 1 121 ? 101.322 -2.950 18.147 1.00 23.27 101 ARG A N 1
ATOM 724 C CA . ARG A 1 121 ? 101.261 -2.859 19.622 1.00 25.51 101 ARG A CA 1
ATOM 725 C C . ARG A 1 121 ? 99.839 -3.115 20.133 1.00 28.48 101 ARG A C 1
ATOM 726 O O . ARG A 1 121 ? 98.865 -2.595 19.580 1.00 31.61 101 ARG A O 1
ATOM 734 N N . HIS A 1 150 ? 105.371 6.828 28.150 1.00 45.94 130 HIS A N 1
ATOM 735 C CA . HIS A 1 150 ? 106.603 7.297 28.786 1.00 43.35 130 HIS A CA 1
ATOM 736 C C . HIS A 1 150 ? 107.671 6.198 28.818 1.00 38.64 130 HIS A C 1
ATOM 737 O O . HIS A 1 150 ? 108.862 6.465 28.628 1.00 35.92 130 HIS A O 1
ATOM 744 N N . ASP A 1 151 ? 107.222 4.970 29.074 1.00 35.13 131 ASP A N 1
ATOM 745 C CA . ASP A 1 151 ? 108.035 3.762 28.939 1.00 32.29 131 ASP A CA 1
ATOM 746 C C . ASP A 1 151 ? 108.622 3.612 27.525 1.00 26.44 131 ASP A C 1
ATOM 747 O O . ASP A 1 151 ? 109.835 3.464 27.357 1.00 24.83 131 ASP A O 1
ATOM 752 N N . LEU A 1 152 ? 107.735 3.607 26.532 1.00 22.67 132 LEU A N 1
ATOM 753 C CA . LEU A 1 152 ? 108.143 3.560 25.126 1.00 20.32 132 LEU A CA 1
ATOM 754 C C . LEU A 1 152 ? 109.083 4.702 24.781 1.00 18.63 132 LEU A C 1
ATOM 755 O O . LEU A 1 152 ? 110.153 4.465 24.197 1.00 18.05 132 LEU A O 1
ATOM 760 N N . VAL A 1 153 ? 108.718 5.925 25.147 1.00 17.65 133 VAL A N 1
ATOM 761 C CA . VAL A 1 153 ? 109.536 7.074 24.804 1.00 17.61 133 VAL A CA 1
ATOM 762 C C . VAL A 1 153 ? 110.932 6.938 25.420 1.00 16.47 133 VAL A C 1
ATOM 763 O O . VAL A 1 153 ? 111.936 7.286 24.803 1.00 16.86 133 VAL A O 1
ATOM 767 N N . GLY A 1 154 ? 110.996 6.464 26.677 1.00 17.01 134 GLY A N 1
ATOM 768 C CA . GLY A 1 154 ? 112.261 6.266 27.344 1.00 17.20 134 GLY A CA 1
ATOM 769 C C . GLY A 1 154 ? 113.144 5.257 26.638 1.00 15.10 134 GLY A C 1
ATOM 770 O O . GLY A 1 154 ? 114.321 5.472 26.512 1.00 15.72 134 GLY A O 1
ATOM 771 N N . GLU A 1 155 ? 112.558 4.157 26.188 1.00 16.24 135 GLU A N 1
ATOM 772 C CA . GLU A 1 155 ? 113.317 3.135 25.447 1.00 16.05 135 GLU A CA 1
ATOM 773 C C . GLU A 1 155 ? 113.820 3.659 24.099 1.00 14.83 135 GLU A C 1
ATOM 774 O O . GLU A 1 155 ? 114.965 3.425 23.738 1.00 14.54 135 GLU A O 1
ATOM 780 N N . VAL A 1 156 ? 112.942 4.381 23.396 1.00 13.40 136 VAL A N 1
ATOM 781 C CA . VAL A 1 156 ? 113.325 4.983 22.111 1.00 13.00 136 VAL A CA 1
ATOM 782 C C . VAL A 1 156 ? 114.481 5.958 22.336 1.00 13.03 136 VAL A C 1
ATOM 783 O O . VAL A 1 156 ? 115.457 5.981 21.593 1.00 12.95 136 VAL A O 1
ATOM 787 N N . ALA A 1 157 ? 114.348 6.787 23.381 1.00 13.93 137 ALA A N 1
ATOM 788 C CA . ALA A 1 157 ? 115.381 7.778 23.702 1.00 14.37 137 ALA A CA 1
ATOM 789 C C . ALA A 1 157 ? 116.714 7.101 23.995 1.00 14.28 137 ALA A C 1
ATOM 790 O O . ALA A 1 157 ? 117.767 7.584 23.579 1.00 15.36 137 ALA A O 1
ATOM 792 N N . ASP A 1 158 ? 116.661 5.981 24.728 1.00 15.08 138 ASP A N 1
ATOM 793 C CA . ASP A 1 158 ? 117.872 5.200 25.000 1.00 17.51 138 ASP A CA 1
ATOM 794 C C . ASP A 1 158 ? 118.554 4.747 23.712 1.00 15.88 138 ASP A C 1
ATOM 795 O O . ASP A 1 158 ? 119.768 4.885 23.552 1.00 16.25 138 ASP A O 1
ATOM 800 N N . ASP A 1 159 ? 117.768 4.191 22.784 1.00 14.58 139 ASP A N 1
ATOM 801 C CA . ASP A 1 159 ? 118.330 3.748 21.504 1.00 14.38 139 ASP A CA 1
ATOM 802 C C . ASP A 1 159 ? 118.898 4.919 20.718 1.00 14.06 139 ASP A C 1
ATOM 803 O O . ASP A 1 159 ? 119.969 4.831 20.150 1.00 16.11 139 ASP A O 1
ATOM 808 N N . ILE A 1 160 ? 118.190 6.049 20.733 1.00 13.31 140 ILE A N 1
ATOM 809 C CA . ILE A 1 160 ? 118.680 7.249 20.045 1.00 14.15 140 ILE A CA 1
ATOM 810 C C . ILE A 1 160 ? 120.013 7.734 20.641 1.00 14.86 140 ILE A C 1
ATOM 811 O O . ILE A 1 160 ? 120.934 8.072 19.895 1.00 14.37 140 ILE A O 1
ATOM 816 N N . ARG A 1 161 ? 120.102 7.743 21.971 1.00 15.94 141 ARG A N 1
ATOM 817 C CA . ARG A 1 161 ? 121.365 8.144 22.613 1.00 17.76 141 ARG A CA 1
ATOM 818 C C . ARG A 1 161 ? 122.546 7.254 22.199 1.00 18.31 141 ARG A C 1
ATOM 819 O O . ARG A 1 161 ? 123.639 7.759 21.929 1.00 19.06 141 ARG A O 1
ATOM 827 N N . SER A 1 162 ? 122.301 5.950 22.070 1.00 19.11 142 SER A N 1
ATOM 828 C CA . SER A 1 162 ? 123.324 5.017 21.574 1.00 19.89 142 SER A CA 1
ATOM 829 C C . SER A 1 162 ? 123.747 5.324 20.145 1.00 17.88 142 SER A C 1
ATOM 830 O O . SER A 1 162 ? 124.932 5.293 19.815 1.00 18.93 142 SER A O 1
ATOM 833 N N . ILE A 1 163 ? 122.782 5.648 19.282 1.00 16.53 143 ILE A N 1
ATOM 834 C CA . ILE A 1 163 ? 123.072 6.008 17.911 1.00 15.98 143 ILE A CA 1
ATOM 835 C C . ILE A 1 163 ? 123.825 7.340 17.828 1.00 15.73 143 ILE A C 1
ATOM 836 O O . ILE A 1 163 ? 124.739 7.491 17.031 1.00 16.04 143 ILE A O 1
ATOM 841 N N . ILE A 1 164 ? 123.445 8.300 18.676 1.00 15.22 144 ILE A N 1
ATOM 842 C CA . ILE A 1 164 ? 124.163 9.567 18.753 1.00 16.04 144 ILE A CA 1
ATOM 843 C C . ILE A 1 164 ? 125.630 9.309 19.122 1.00 17.02 144 ILE A C 1
ATOM 844 O O . ILE A 1 164 ? 126.534 9.865 18.499 1.00 17.19 144 ILE A O 1
ATOM 849 N N . ASP A 1 165 ? 125.854 8.462 20.117 1.00 18.12 145 ASP A N 1
ATOM 850 C CA . ASP A 1 165 ? 127.236 8.125 20.509 1.00 19.89 145 ASP A CA 1
ATOM 851 C C . ASP A 1 165 ? 128.022 7.486 19.359 1.00 20.81 145 ASP A C 1
ATOM 852 O O . ASP A 1 165 ? 129.193 7.820 19.145 1.00 23.18 145 ASP A O 1
ATOM 857 N N . GLU A 1 166 ? 127.394 6.587 18.610 1.00 20.09 146 GLU A N 1
ATOM 858 C CA . GLU A 1 166 ? 128.068 5.876 17.523 1.00 21.09 146 GLU A CA 1
ATOM 859 C C . GLU A 1 166 ? 128.314 6.728 16.281 1.00 21.14 146 GLU A C 1
ATOM 860 O O . GLU A 1 166 ? 129.401 6.716 15.714 1.00 21.88 146 GLU A O 1
ATOM 866 N N . PHE A 1 167 ? 127.291 7.457 15.830 1.00 18.75 147 PHE A N 1
ATOM 867 C CA . PHE A 1 167 ? 127.340 8.196 14.584 1.00 17.88 147 PHE A CA 1
ATOM 868 C C . PHE A 1 167 ? 127.886 9.615 14.755 1.00 16.93 147 PHE A C 1
ATOM 869 O O . PHE A 1 167 ? 128.383 10.195 13.811 1.00 17.64 147 PHE A O 1
ATOM 877 N N . ASP A 1 168 ? 127.743 10.169 15.960 1.00 17.23 148 ASP A N 1
ATOM 878 C CA . ASP A 1 168 ? 128.232 11.499 16.304 1.00 18.45 148 ASP A CA 1
ATOM 879 C C . ASP A 1 168 ? 127.681 12.577 15.350 1.00 17.28 148 ASP A C 1
ATOM 880 O O . ASP A 1 168 ? 128.416 13.277 14.676 1.00 18.57 148 ASP A O 1
ATOM 885 N N . PRO A 1 169 ? 126.344 12.704 15.274 1.00 16.41 149 PRO A N 1
ATOM 886 C CA . PRO A 1 169 ? 125.771 13.702 14.386 1.00 15.20 149 PRO A CA 1
ATOM 887 C C . PRO A 1 169 ? 126.129 15.134 14.785 1.00 15.29 149 PRO A C 1
ATOM 888 O O . PRO A 1 169 ? 126.241 15.434 15.972 1.00 16.43 149 PRO A O 1
ATOM 892 N N . THR A 1 170 ? 126.247 15.985 13.791 1.00 15.33 150 THR A N 1
ATOM 893 C CA . THR A 1 170 ? 126.323 17.412 14.035 1.00 16.56 150 THR A CA 1
ATOM 894 C C . THR A 1 170 ? 124.926 18.070 14.031 1.00 16.83 150 THR A C 1
ATOM 895 O O . THR A 1 170 ? 124.742 19.182 14.549 1.00 17.26 150 THR A O 1
ATOM 899 N N . LEU A 1 171 ? 123.932 17.380 13.453 1.00 15.97 151 LEU A N 1
ATOM 900 C CA . LEU A 1 171 ? 122.556 17.892 13.402 1.00 14.95 151 LEU A CA 1
ATOM 901 C C . LEU A 1 171 ? 121.637 16.685 13.377 1.00 14.03 151 LEU A C 1
ATOM 902 O O . LEU A 1 171 ? 121.961 15.686 12.692 1.00 14.53 151 LEU A O 1
ATOM 907 N N . VAL A 1 172 ? 120.534 16.773 14.109 1.00 12.78 152 VAL A N 1
ATOM 908 C CA . VAL A 1 172 ? 119.464 15.773 14.074 1.00 11.95 152 VAL A CA 1
ATOM 909 C C . VAL A 1 172 ? 118.228 16.447 13.501 1.00 11.08 152 VAL A C 1
ATOM 910 O O . VAL A 1 172 ? 117.919 17.615 13.845 1.00 11.70 152 VAL A O 1
ATOM 914 N N . VAL A 1 173 ? 117.522 15.746 12.604 1.00 10.11 153 VAL A N 1
ATOM 915 C CA A VAL A 1 173 ? 116.234 16.218 12.111 0.50 9.78 153 VAL A CA 1
ATOM 916 C CA B VAL A 1 173 ? 116.236 16.227 12.099 0.50 10.06 153 VAL A CA 1
ATOM 917 C C . VAL A 1 173 ? 115.219 15.128 12.349 1.00 9.42 153 VAL A C 1
ATOM 918 O O . VAL A 1 173 ? 115.507 13.954 12.116 1.00 10.22 153 VAL A O 1
ATOM 925 N N . THR A 1 174 ? 114.053 15.501 12.848 1.00 9.11 154 THR A N 1
ATOM 926 C CA . THR A 1 174 ? 112.967 14.545 13.061 1.00 9.23 154 THR A CA 1
ATOM 927 C C . THR A 1 174 ? 111.658 15.253 12.799 1.00 9.11 154 THR A C 1
ATOM 928 O O . THR A 1 174 ? 111.648 16.384 12.358 1.00 9.91 154 THR A O 1
ATOM 932 N N . CYS A 1 175 ? 110.556 14.550 13.028 1.00 9.21 155 CYS A N 1
ATOM 933 C CA . CYS A 1 175 ? 109.244 15.084 12.706 1.00 9.63 155 CYS A CA 1
ATOM 934 C C . CYS A 1 175 ? 108.686 16.049 13.743 1.00 9.84 155 CYS A C 1
ATOM 935 O O . CYS A 1 175 ? 108.886 15.860 14.944 1.00 10.43 155 CYS A O 1
ATOM 938 N N . ALA A 1 176 ? 107.899 17.017 13.286 1.00 10.04 156 ALA A N 1
ATOM 939 C CA . ALA A 1 176 ? 107.130 17.877 14.188 1.00 10.89 156 ALA A CA 1
ATOM 940 C C . ALA A 1 176 ? 105.961 17.118 14.846 1.00 11.61 156 ALA A C 1
ATOM 941 O O . ALA A 1 176 ? 105.459 17.571 15.867 1.00 11.78 156 ALA A O 1
ATOM 943 N N . ALA A 1 177 ? 105.522 16.022 14.241 1.00 11.33 157 ALA A N 1
ATOM 944 C CA . ALA A 1 177 ? 104.336 15.245 14.629 1.00 12.02 157 ALA A CA 1
ATOM 945 C C . ALA A 1 177 ? 103.056 16.049 14.469 1.00 12.79 157 ALA A C 1
ATOM 946 O O . ALA A 1 177 ? 102.091 15.890 15.253 1.00 14.40 157 ALA A O 1
ATOM 948 N N . ILE A 1 178 ? 103.019 16.860 13.426 1.00 12.77 158 ILE A N 1
ATOM 949 C CA . ILE A 1 178 ? 101.762 17.434 12.928 1.00 14.75 158 ILE A CA 1
ATOM 950 C C . ILE A 1 178 ? 100.883 16.253 12.544 1.00 15.24 158 ILE A C 1
ATOM 951 O O . ILE A 1 178 ? 101.337 15.302 11.900 1.00 16.23 158 ILE A O 1
ATOM 956 N N . GLY A 1 179 ? 99.630 16.288 12.995 1.00 16.58 159 GLY A N 1
ATOM 957 C CA . GLY A 1 179 ? 98.735 15.150 12.838 1.00 17.10 159 GLY A CA 1
ATOM 958 C C . GLY A 1 179 ? 98.588 14.321 14.090 1.00 17.39 159 GLY A C 1
ATOM 959 O O . GLY A 1 179 ? 97.634 13.523 14.178 1.00 18.52 159 GLY A O 1
ATOM 960 N N . GLU A 1 180 ? 99.507 14.464 15.048 1.00 16.08 160 GLU A N 1
ATOM 961 C CA . GLU A 1 180 ? 99.413 13.855 16.365 1.00 17.32 160 GLU A CA 1
ATOM 962 C C . GLU A 1 180 ? 99.371 12.338 16.356 1.00 17.03 160 GLU A C 1
ATOM 963 O O . GLU A 1 180 ? 98.832 11.719 17.263 1.00 18.83 160 GLU A O 1
ATOM 969 N N . HIS A 1 181 ? 99.974 11.705 15.355 1.00 15.69 161 HIS A N 1
ATOM 970 C CA . HIS A 1 181 ? 100.075 10.258 15.393 1.00 15.18 161 HIS A CA 1
ATOM 971 C C . HIS A 1 181 ? 100.959 9.844 16.575 1.00 15.71 161 HIS A C 1
ATOM 972 O O . HIS A 1 181 ? 102.023 10.433 16.792 1.00 14.70 161 HIS A O 1
ATOM 979 N N . PRO A 1 182 ? 100.513 8.868 17.392 1.00 15.50 162 PRO A N 1
ATOM 980 C CA . PRO A 1 182 ? 101.281 8.547 18.588 1.00 15.16 162 PRO A CA 1
ATOM 981 C C . PRO A 1 182 ? 102.736 8.157 18.320 1.00 13.65 162 PRO A C 1
ATOM 982 O O . PRO A 1 182 ? 103.607 8.418 19.142 1.00 13.59 162 PRO A O 1
ATOM 986 N N . ASP A 1 183 ? 102.987 7.442 17.233 1.00 12.36 163 ASP A N 1
ATOM 987 C CA . ASP A 1 183 ? 104.360 7.078 16.880 1.00 12.00 163 ASP A CA 1
ATOM 988 C C . ASP A 1 183 ? 105.200 8.289 16.469 1.00 11.22 163 ASP A C 1
ATOM 989 O O . ASP A 1 183 ? 106.393 8.319 16.722 1.00 11.69 163 ASP A O 1
ATOM 994 N N . HIS A 1 184 ? 104.569 9.255 15.818 1.00 10.88 164 HIS A N 1
ATOM 995 C CA . HIS A 1 184 ? 105.261 10.487 15.446 1.00 10.74 164 HIS A CA 1
ATOM 996 C C . HIS A 1 184 ? 105.598 11.282 16.710 1.00 10.80 164 HIS A C 1
ATOM 997 O O . HIS A 1 184 ? 106.718 11.789 16.852 1.00 11.03 164 HIS A O 1
ATOM 1004 N N . GLU A 1 185 ? 104.646 11.356 17.661 1.00 11.44 165 GLU A N 1
ATOM 1005 C CA . GLU A 1 185 ? 104.929 12.046 18.925 1.00 12.25 165 GLU A CA 1
ATOM 1006 C C . GLU A 1 185 ? 105.998 11.359 19.734 1.00 11.84 165 GLU A C 1
ATOM 1007 O O . GLU A 1 185 ? 106.868 12.017 20.307 1.00 11.99 165 GLU A O 1
ATOM 1013 N N . ALA A 1 186 ? 105.951 10.035 19.793 1.00 11.52 166 ALA A N 1
ATOM 1014 C CA . ALA A 1 186 ? 106.938 9.302 20.558 1.00 11.98 166 ALA A CA 1
ATOM 1015 C C . ALA A 1 186 ? 108.338 9.499 19.979 1.00 11.65 166 ALA A C 1
ATOM 1016 O O . ALA A 1 186 ? 109.329 9.665 20.696 1.00 11.91 166 ALA A O 1
ATOM 1018 N N . THR A 1 187 ? 108.416 9.438 18.641 1.00 11.22 167 THR A N 1
ATOM 1019 C CA . THR A 1 187 ? 109.666 9.652 17.934 1.00 10.59 167 THR A CA 1
ATOM 1020 C C . THR A 1 187 ? 110.242 11.038 18.213 1.00 10.26 167 THR A C 1
ATOM 1021 O O . THR A 1 187 ? 111.410 11.168 18.608 1.00 10.93 167 THR A O 1
ATOM 1025 N N . ARG A 1 188 ? 109.401 12.039 18.001 1.00 10.52 168 ARG A N 1
ATOM 1026 C CA . ARG A 1 188 ? 109.808 13.428 18.218 1.00 10.59 168 ARG A CA 1
ATOM 1027 C C . ARG A 1 188 ? 110.290 13.636 19.654 1.00 10.99 168 ARG A C 1
ATOM 1028 O O . ARG A 1 188 ? 111.348 14.202 19.905 1.00 11.30 168 ARG A O 1
ATOM 1036 N N . ASP A 1 189 ? 109.478 13.199 20.597 1.00 10.75 169 ASP A N 1
ATOM 1037 C CA . ASP A 1 189 ? 109.773 13.495 22.007 1.00 11.98 169 ASP A CA 1
ATOM 1038 C C . ASP A 1 189 ? 111.036 12.779 22.433 1.00 11.98 169 ASP A C 1
ATOM 1039 O O . ASP A 1 189 ? 111.908 13.365 23.076 1.00 12.70 169 ASP A O 1
ATOM 1044 N N . ALA A 1 190 ? 111.174 11.520 22.029 1.00 11.59 170 ALA A N 1
ATOM 1045 C CA . ALA A 1 190 ? 112.378 10.788 22.354 1.00 11.86 170 ALA A CA 1
ATOM 1046 C C . ALA A 1 190 ? 113.619 11.467 21.763 1.00 11.81 170 ALA A C 1
ATOM 1047 O O . ALA A 1 190 ? 114.681 11.554 22.391 1.00 12.99 170 ALA A O 1
ATOM 1049 N N . ALA A 1 191 ? 113.516 11.904 20.499 1.00 11.13 171 ALA A N 1
ATOM 1050 C CA . ALA A 1 191 ? 114.624 12.583 19.847 1.00 11.44 171 ALA A CA 1
ATOM 1051 C C . ALA A 1 191 ? 114.950 13.884 20.563 1.00 12.03 171 ALA A C 1
ATOM 1052 O O . ALA A 1 191 ? 116.133 14.207 20.729 1.00 12.60 171 ALA A O 1
ATOM 1054 N N . LEU A 1 192 ? 113.924 14.647 20.962 1.00 11.90 172 LEU A N 1
ATOM 1055 C CA . LEU A 1 192 ? 114.150 15.876 21.721 1.00 12.86 172 LEU A CA 1
ATOM 1056 C C . LEU A 1 192 ? 114.887 15.611 23.015 1.00 13.20 172 LEU A C 1
ATOM 1057 O O . LEU A 1 192 ? 115.841 16.321 23.319 1.00 14.16 172 LEU A O 1
ATOM 1062 N N . PHE A 1 193 ? 114.471 14.585 23.758 1.00 13.59 173 PHE A N 1
ATOM 1063 C CA . PHE A 1 193 ? 115.116 14.297 25.037 1.00 15.26 173 PHE A CA 1
ATOM 1064 C C . PHE A 1 193 ? 116.551 13.841 24.833 1.00 15.68 173 PHE A C 1
ATOM 1065 O O . PHE A 1 193 ? 117.477 14.304 25.523 1.00 16.65 173 PHE A O 1
ATOM 1073 N N . ALA A 1 194 ? 116.782 12.945 23.870 1.00 14.90 174 ALA A N 1
ATOM 1074 C CA . ALA A 1 194 ? 118.122 12.432 23.634 1.00 14.71 174 ALA A CA 1
ATOM 1075 C C . ALA A 1 194 ? 119.072 13.506 23.151 1.00 14.58 174 ALA A C 1
ATOM 1076 O O . ALA A 1 194 ? 120.215 13.609 23.640 1.00 17.56 174 ALA A O 1
ATOM 1078 N N . THR A 1 195 ? 118.637 14.323 22.207 1.00 14.76 175 THR A N 1
ATOM 1079 C CA . THR A 1 195 ? 119.497 15.362 21.693 1.00 15.32 175 THR A CA 1
ATOM 1080 C C . THR A 1 195 ? 119.751 16.466 22.733 1.00 16.40 175 THR A C 1
ATOM 1081 O O . THR A 1 195 ? 120.851 17.054 22.771 1.00 18.16 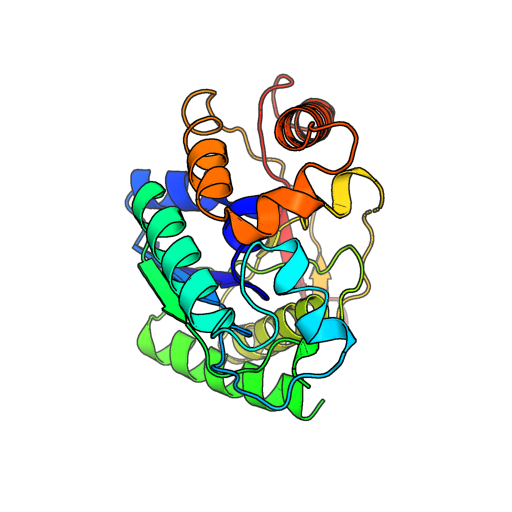175 THR A O 1
ATOM 1085 N N . HIS A 1 196 ? 118.765 16.731 23.580 1.00 16.11 176 HIS A N 1
ATOM 1086 C CA . HIS A 1 196 ? 118.950 17.711 24.653 1.00 17.28 176 HIS A CA 1
ATOM 1087 C C . HIS A 1 196 ? 120.036 17.239 25.598 1.00 18.98 176 HIS A C 1
ATOM 1088 O O . HIS A 1 196 ? 120.934 18.024 25.963 1.00 19.03 176 HIS A O 1
ATOM 1095 N N . GLU A 1 197 ? 119.968 15.977 25.994 1.00 19.55 177 GLU A N 1
ATOM 1096 C 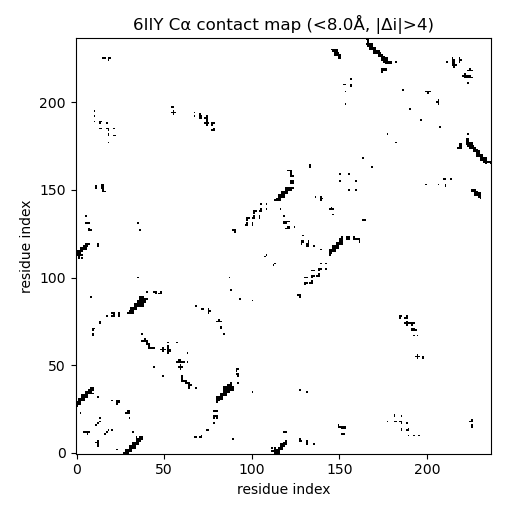CA . GLU A 1 197 ? 120.957 15.408 26.901 1.00 21.68 177 GLU A CA 1
ATOM 1097 C C . GLU A 1 197 ? 122.353 15.415 26.287 1.00 22.60 177 GLU A C 1
ATOM 1098 O O . GLU A 1 197 ? 123.343 15.706 26.988 1.00 24.25 177 GLU A O 1
ATOM 1104 N N . LYS A 1 198 ? 122.441 15.106 24.988 1.00 21.17 178 LYS A N 1
ATOM 1105 C CA . LYS A 1 198 ? 123.721 15.026 24.265 1.00 21.57 178 LYS A CA 1
ATOM 1106 C C . LYS A 1 198 ? 124.200 16.358 23.678 1.00 22.36 178 LYS A C 1
ATOM 1107 O O . LYS A 1 198 ? 125.272 16.393 23.061 1.00 23.38 178 LYS A O 1
ATOM 1113 N N . ASN A 1 199 ? 123.411 17.429 23.831 1.00 20.60 179 ASN A N 1
ATOM 1114 C CA . ASN A 1 199 ? 123.752 18.746 23.312 1.00 21.65 179 ASN A CA 1
ATOM 1115 C C . ASN A 1 199 ? 124.009 18.707 21.811 1.00 20.89 179 ASN A C 1
ATOM 1116 O O . ASN A 1 199 ? 125.026 19.174 21.316 1.00 22.35 179 ASN A O 1
ATOM 1121 N N . VAL A 1 200 ? 123.066 18.097 21.085 1.00 17.89 180 VAL A N 1
ATOM 1122 C CA . VAL A 1 200 ? 123.090 18.083 19.636 1.00 17.16 180 VAL A CA 1
ATOM 1123 C C . VAL A 1 200 ? 121.924 18.939 19.139 1.00 15.04 180 VAL A C 1
ATOM 1124 O O . VAL A 1 200 ? 120.790 18.742 19.607 1.00 15.92 180 VAL A O 1
ATOM 1128 N N . PRO A 1 201 ? 122.183 19.849 18.205 1.00 15.49 181 PRO A N 1
ATOM 1129 C CA . PRO A 1 201 ? 121.070 20.665 17.705 1.00 15.96 181 PRO A CA 1
ATOM 1130 C C . PRO A 1 201 ? 120.055 19.819 16.939 1.00 14.01 181 PRO A C 1
ATOM 1131 O O . PRO A 1 201 ? 120.432 18.810 16.288 1.00 13.82 181 PRO A O 1
ATOM 1135 N N . VAL A 1 202 ? 118.813 20.274 16.958 1.00 13.16 182 VAL A N 1
ATOM 1136 C CA A VAL A 1 202 ? 117.674 19.561 16.335 0.50 12.92 182 VAL A CA 1
ATOM 1137 C CA B VAL A 1 202 ? 117.754 19.531 16.315 0.50 12.80 182 VAL A CA 1
ATOM 1138 C C . VAL A 1 202 ? 116.845 20.502 15.536 1.00 12.45 182 VAL A C 1
ATOM 1139 O O . VAL A 1 202 ? 116.632 21.665 15.933 1.00 13.07 182 VAL A O 1
ATOM 1146 N N . ARG A 1 203 ? 116.326 20.028 14.398 1.00 12.09 183 ARG A N 1
ATOM 1147 C CA . ARG A 1 203 ? 115.282 20.680 13.637 1.00 11.96 183 ARG A CA 1
ATOM 1148 C C . ARG A 1 203 ? 114.150 19.698 13.463 1.00 10.99 183 ARG A C 1
ATOM 1149 O O . ARG A 1 203 ? 114.388 18.481 13.402 1.00 12.12 183 ARG A O 1
ATOM 1157 N N . LEU A 1 204 ? 112.940 20.225 13.363 1.00 9.99 184 LEU A N 1
ATOM 1158 C CA . LEU A 1 204 ? 111.741 19.429 13.048 1.00 10.05 184 LEU A CA 1
ATOM 1159 C C . LEU A 1 204 ? 111.251 19.703 11.651 1.00 9.77 184 LEU A C 1
ATOM 1160 O O . LEU A 1 204 ? 111.183 20.876 11.246 1.00 10.60 184 LEU A O 1
ATOM 1165 N N . TRP A 1 205 ? 110.865 18.657 10.916 1.00 9.63 185 TRP A N 1
ATOM 1166 C CA . TRP A 1 205 ? 110.249 18.825 9.601 1.00 9.37 185 TRP A CA 1
ATOM 1167 C C . TRP A 1 205 ? 108.748 18.849 9.717 1.00 9.61 185 TRP A C 1
ATOM 1168 O O . TRP A 1 205 ? 108.162 18.298 10.651 1.00 10.36 185 TRP A O 1
ATOM 1179 N N . GLU A 1 206 ? 108.124 19.455 8.736 1.00 9.93 186 GLU A N 1
ATOM 1180 C CA . GLU A 1 206 ? 106.671 19.473 8.618 1.00 10.08 186 GLU A CA 1
ATOM 1181 C C . GLU A 1 206 ? 106.214 18.108 8.081 1.00 10.12 186 GLU A C 1
ATOM 1182 O O . GLU A 1 206 ? 106.567 17.727 6.974 1.00 10.44 186 GLU A O 1
ATOM 1188 N N . ASP A 1 207 ? 105.412 17.381 8.847 1.00 10.05 187 ASP A N 1
ATOM 1189 C CA . ASP A 1 207 ? 104.995 16.037 8.442 1.00 10.44 187 ASP A CA 1
ATOM 1190 C C . ASP A 1 207 ? 104.161 16.086 7.172 1.00 10.47 187 ASP A C 1
ATOM 1191 O O . ASP A 1 207 ? 103.134 16.777 7.171 1.00 11.84 187 ASP A O 1
ATOM 1196 N N . LEU A 1 208 ? 104.552 15.345 6.132 1.00 10.40 188 LEU A N 1
ATOM 1197 C CA . LEU A 1 208 ? 103.800 15.281 4.887 1.00 10.68 188 LEU A CA 1
ATOM 1198 C C . LEU A 1 208 ? 103.321 13.851 4.668 1.00 11.00 188 LEU A C 1
ATOM 1199 O O . LEU A 1 208 ? 104.039 12.896 4.953 1.00 11.07 188 LEU A O 1
ATOM 1204 N N . PRO A 1 209 ? 102.116 13.672 4.104 1.00 12.13 189 PRO A N 1
ATOM 1205 C CA . PRO A 1 209 ? 101.209 14.729 3.611 1.00 12.95 189 PRO A CA 1
ATOM 1206 C C . PRO A 1 209 ? 100.277 15.293 4.652 1.00 13.33 189 PRO A C 1
ATOM 1207 O O . PRO A 1 209 ? 99.440 16.147 4.315 1.00 14.38 189 PRO A O 1
ATOM 1211 N N . TYR A 1 210 ? 100.442 14.926 5.900 1.00 13.64 190 TYR A N 1
ATOM 1212 C CA . TYR A 1 210 ? 99.502 15.261 6.975 1.00 16.45 190 TYR A CA 1
ATOM 1213 C C . TYR A 1 210 ? 99.320 16.759 7.148 1.00 18.51 190 TYR A C 1
ATOM 1214 O O . TYR A 1 210 ? 98.223 17.196 7.493 1.00 21.97 190 TYR A O 1
ATOM 1223 N N . ALA A 1 211 ? 100.346 17.562 6.867 1.00 15.98 191 ALA A N 1
ATOM 1224 C CA . ALA A 1 211 ? 100.280 19.017 7.042 1.00 17.74 191 ALA A CA 1
ATOM 1225 C C . ALA A 1 211 ? 99.648 19.729 5.855 1.00 20.53 191 ALA A C 1
ATOM 1226 O O . ALA A 1 211 ? 99.403 20.937 5.925 1.00 21.52 191 ALA A O 1
ATOM 1228 N N . VAL A 1 212 ? 99.414 19.023 4.753 1.00 23.37 192 VAL A N 1
ATOM 1229 C CA . VAL A 1 212 ? 98.821 19.613 3.540 1.00 27.33 192 VAL A CA 1
ATOM 1230 C C . VAL A 1 212 ? 97.407 20.108 3.835 1.00 31.83 192 VAL A C 1
ATOM 1231 O O . VAL A 1 212 ? 96.947 21.061 3.191 1.00 31.18 192 VAL A O 1
ATOM 1235 N N . TYR A 1 213 ? 96.750 19.500 4.829 1.00 37.12 193 TYR A N 1
ATOM 1236 C CA . TYR A 1 213 ? 95.454 19.974 5.314 1.00 44.03 193 TYR A CA 1
ATOM 1237 C C . TYR A 1 213 ? 95.454 20.736 6.632 1.00 47.21 193 TYR A C 1
ATOM 1238 O O . TYR A 1 213 ? 94.804 21.782 6.729 1.00 50.80 193 TYR A O 1
ATOM 1247 N N . LYS A 1 214 ? 96.167 20.226 7.632 1.00 49.17 194 LYS A N 1
ATOM 1248 C CA . LYS A 1 214 ? 96.107 20.774 8.997 1.00 51.80 194 LYS A CA 1
ATOM 1249 C C . LYS A 1 214 ? 97.432 21.429 9.369 1.00 52.55 194 LYS A C 1
ATOM 1250 O O . LYS A 1 214 ? 98.447 20.754 9.503 1.00 55.01 194 LYS A O 1
ATOM 1256 N N . GLY A 1 216 ? 98.981 23.016 11.825 1.00 38.60 196 GLY A N 1
ATOM 1257 C CA . GLY A 1 216 ? 100.430 23.216 11.856 1.00 39.80 196 GLY A CA 1
ATOM 1258 C C . GLY A 1 216 ? 101.062 23.402 13.233 1.00 37.79 196 GLY A C 1
ATOM 1259 O O . GLY A 1 216 ? 102.236 23.053 13.429 1.00 40.94 196 GLY A O 1
ATOM 1260 N N . ALA A 1 217 ? 100.317 23.972 14.183 1.00 35.18 197 ALA A N 1
ATOM 1261 C CA . ALA A 1 217 ? 100.844 24.205 15.538 1.00 32.02 197 ALA A CA 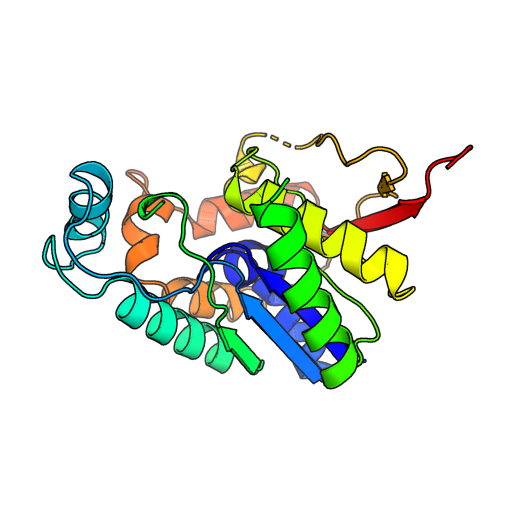1
ATOM 1262 C C . ALA A 1 217 ? 100.856 22.909 16.359 1.00 28.56 197 ALA A C 1
ATOM 1263 O O . ALA A 1 217 ? 99.832 22.238 16.474 1.00 32.63 197 ALA A O 1
ATOM 1265 N N . VAL A 1 218 ? 102.011 22.557 16.924 1.00 22.55 198 VAL A N 1
ATOM 1266 C CA . VAL A 1 218 ? 102.144 21.374 17.761 1.00 20.44 198 VAL A CA 1
ATOM 1267 C C . VAL A 1 218 ? 102.554 21.759 19.180 1.00 20.08 198 VAL A C 1
ATOM 1268 O O . VAL A 1 218 ? 103.149 22.819 19.409 1.00 21.00 198 VAL A O 1
ATOM 1272 N N . GLU A 1 219 ? 102.220 20.884 20.113 1.00 19.25 199 GLU A N 1
ATOM 1273 C CA . GLU A 1 219 ? 102.559 21.056 21.516 1.00 21.04 199 GLU A CA 1
ATOM 1274 C C . GLU A 1 219 ? 103.796 20.213 21.820 1.00 19.18 199 GLU A C 1
ATOM 1275 O O . GLU A 1 219 ? 103.724 18.995 21.861 1.00 21.49 199 GLU A O 1
ATOM 1281 N N . LEU A 1 220 ? 104.945 20.861 21.994 1.00 16.51 200 LEU A N 1
ATOM 1282 C CA . LEU A 1 220 ? 106.185 20.153 22.352 1.00 15.26 200 LEU A CA 1
ATOM 1283 C C . LEU A 1 220 ? 106.251 19.903 23.856 1.00 15.58 200 LEU A C 1
ATOM 1284 O O . LEU A 1 220 ? 105.611 20.622 24.648 1.00 17.02 200 LEU A O 1
ATOM 1289 N N . PRO A 1 221 ? 107.071 18.951 24.286 1.00 14.65 201 PRO A N 1
ATOM 1290 C CA . PRO A 1 221 ? 107.333 18.795 25.706 1.00 15.15 201 PRO A CA 1
ATOM 1291 C C . PRO A 1 221 ? 107.823 20.090 26.314 1.00 15.25 201 PRO A C 1
ATOM 1292 O O . PRO A 1 221 ? 108.529 20.883 25.663 1.00 14.34 201 PRO A O 1
ATOM 1296 N N . GLN A 1 222 ? 107.452 20.303 27.562 1.00 15.88 202 GLN A N 1
ATOM 1297 C CA . GLN A 1 222 ? 107.834 21.519 28.245 1.00 17.55 202 GLN A CA 1
ATOM 1298 C C . GLN A 1 222 ? 109.342 21.694 28.225 1.00 15.69 202 GLN A C 1
ATOM 1299 O O . GLN A 1 222 ? 110.109 20.767 28.452 1.00 15.09 202 GLN A O 1
ATOM 1305 N N . GLY A 1 223 ? 109.748 22.925 27.909 1.00 14.44 203 GLY A N 1
ATOM 1306 C CA . GLY A 1 223 ? 111.159 23.274 27.824 1.00 13.76 203 GLY A CA 1
ATOM 1307 C C . GLY A 1 223 ? 111.672 23.514 26.418 1.00 12.79 203 GLY A C 1
ATOM 1308 O O . GLY A 1 223 ? 112.750 24.087 26.251 1.00 12.89 203 GLY A O 1
ATOM 1309 N N . PHE A 1 224 ? 110.930 23.045 25.418 1.00 11.65 204 PHE A N 1
ATOM 1310 C CA . PHE A 1 224 ? 111.294 23.174 24.002 1.00 12.32 204 PHE A CA 1
ATOM 1311 C C . PHE A 1 224 ? 110.313 24.075 23.299 1.00 12.43 204 PHE A C 1
ATOM 1312 O O . PHE A 1 224 ? 109.115 24.068 23.575 1.00 13.09 204 PHE A O 1
ATOM 1320 N N . ARG A 1 225 ? 110.823 24.864 22.376 1.00 12.01 205 ARG A N 1
ATOM 1321 C CA . ARG A 1 225 ? 109.976 25.654 21.505 1.00 12.21 205 ARG A CA 1
ATOM 1322 C C . ARG A 1 225 ? 110.622 25.785 20.126 1.00 11.59 205 ARG A C 1
ATOM 1323 O O . ARG A 1 225 ? 111.805 25.514 19.940 1.00 12.32 205 ARG A O 1
ATOM 1331 N N . LEU A 1 226 ? 109.817 26.210 19.163 1.00 12.48 206 LEU A N 1
ATOM 1332 C CA . LEU A 1 226 ? 110.309 26.374 17.794 1.00 13.66 206 LEU A CA 1
ATOM 1333 C C . LEU A 1 226 ? 110.671 27.788 17.441 1.00 14.24 206 LEU A C 1
ATOM 1334 O O . LEU A 1 226 ? 109.994 28.740 17.848 1.00 15.94 206 LEU A O 1
ATOM 1339 N N . GLY A 1 227 ? 111.747 27.948 16.689 1.00 13.71 207 GLY A N 1
ATOM 1340 C CA . GLY A 1 227 ? 112.048 29.202 16.000 1.00 14.09 207 GLY A CA 1
ATOM 1341 C C . GLY A 1 227 ? 111.208 29.375 14.770 1.00 15.19 207 GLY A C 1
ATOM 1342 O O . GLY A 1 227 ? 110.243 28.648 14.560 1.00 15.18 207 GLY A O 1
ATOM 1343 N N A SER A 1 228 ? 111.591 30.347 13.950 0.60 16.57 208 SER A N 1
ATOM 1344 N N B SER A 1 228 ? 111.513 30.384 13.960 0.40 16.27 208 SER A N 1
ATOM 1345 C CA A SER A 1 228 ? 110.875 30.677 12.739 0.60 16.57 208 SER A CA 1
ATOM 1346 C CA B SER A 1 228 ? 110.707 30.659 12.784 0.40 16.48 208 SER A CA 1
ATOM 1347 C C A SER A 1 228 ? 110.931 29.530 11.723 0.60 15.48 208 SER A C 1
ATOM 1348 C C B SER A 1 228 ? 110.910 29.580 11.730 0.40 15.73 208 SER A C 1
ATOM 1349 O O A SER A 1 228 ? 111.926 28.821 11.647 0.60 16.69 208 SER A O 1
ATOM 1350 O O B SER A 1 228 ? 111.980 28.991 11.622 0.40 15.92 208 SER A O 1
ATOM 1355 N N . ALA A 1 229 ? 109.862 29.379 10.954 1.00 15.55 209 ALA A N 1
ATOM 1356 C CA . ALA A 1 229 ? 109.848 28.409 9.846 1.00 16.48 209 ALA A CA 1
ATOM 1357 C C . ALA A 1 229 ? 110.887 28.782 8.802 1.00 15.74 209 ALA A C 1
ATOM 1358 O O . ALA A 1 229 ? 111.062 29.961 8.460 1.00 16.92 209 ALA A O 1
ATOM 1360 N N . ASP A 1 230 ? 111.583 27.786 8.297 1.00 15.29 210 ASP A N 1
ATOM 1361 C CA . ASP A 1 230 ? 112.391 27.907 7.111 1.00 15.65 210 ASP A CA 1
ATOM 1362 C C . ASP A 1 230 ? 111.719 27.050 6.045 1.00 13.96 210 ASP A C 1
ATOM 1363 O O . ASP A 1 230 ? 111.401 25.867 6.310 1.00 13.81 210 ASP A O 1
ATOM 1368 N N . VAL A 1 231 ? 111.554 27.568 4.842 1.00 12.71 211 VAL A N 1
ATOM 1369 C CA . VAL A 1 231 ? 111.061 26.783 3.725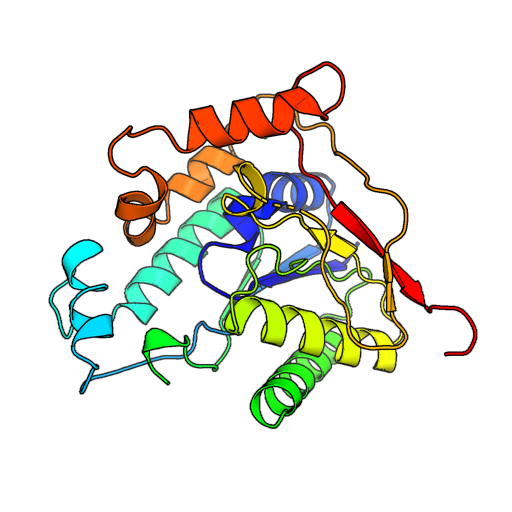 1.00 13.00 211 VAL A CA 1
ATOM 1370 C C . VAL A 1 231 ? 112.190 26.711 2.730 1.00 12.55 211 VAL A C 1
ATOM 1371 O O . VAL A 1 231 ? 112.590 27.753 2.183 1.00 13.66 211 VAL A O 1
ATOM 1375 N N . SER A 1 232 ? 112.720 25.529 2.472 1.00 11.70 212 SER A N 1
ATOM 1376 C CA . SER A 1 232 ? 113.853 25.374 1.593 1.00 11.53 212 SER A CA 1
ATOM 1377 C C . SER A 1 232 ? 113.458 25.667 0.155 1.00 11.42 212 SER A C 1
ATOM 1378 O O . SER A 1 232 ? 112.285 25.668 -0.221 1.00 11.93 212 SER A O 1
ATOM 1381 N N . SER A 1 233 ? 114.479 25.908 -0.650 1.00 11.83 213 SER A N 1
ATOM 1382 C CA . SER A 1 233 ? 114.301 25.934 -2.102 1.00 12.56 213 SER A CA 1
ATOM 1383 C C . SER A 1 233 ? 114.909 24.671 -2.673 1.00 12.72 213 SER A C 1
ATOM 1384 O O . SER A 1 233 ? 116.068 24.374 -2.439 1.00 13.24 213 SER A O 1
ATOM 1387 N N . VAL A 1 234 ? 114.100 23.923 -3.400 1.00 11.73 214 VAL A N 1
ATOM 1388 C CA . VAL A 1 234 ? 114.495 22.636 -3.957 1.00 12.76 214 VAL A CA 1
ATOM 1389 C C . VAL A 1 234 ? 114.391 22.758 -5.477 1.00 14.47 214 VAL A C 1
ATOM 1390 O O . VAL A 1 234 ? 113.332 23.055 -5.989 1.00 16.79 214 VAL A O 1
ATOM 1394 N N . LYS A 1 235 ? 115.479 22.423 -6.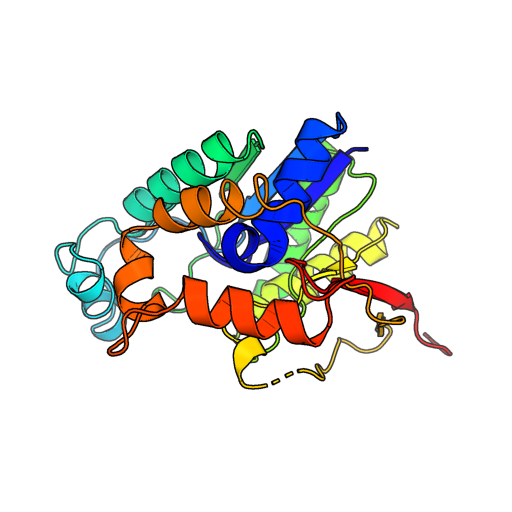144 1.00 16.08 215 LYS A N 1
ATOM 1395 C CA . LYS A 1 235 ? 115.512 22.438 -7.622 1.00 18.89 215 LYS A CA 1
ATOM 1396 C C . LYS A 1 235 ? 114.492 21.442 -8.205 1.00 17.62 215 LYS A C 1
ATOM 1397 O O . LYS A 1 235 ? 114.281 20.372 -7.601 1.00 15.74 215 LYS A O 1
ATOM 1403 N N . PRO A 1 236 ? 113.910 21.719 -9.398 1.00 17.48 216 PRO A N 1
ATOM 1404 C CA . PRO A 1 236 ? 113.003 20.748 -10.037 1.00 17.03 216 PRO A CA 1
ATOM 1405 C C . PRO A 1 236 ? 113.558 19.324 -10.107 1.00 17.65 216 PRO A C 1
ATOM 1406 O O . PRO A 1 236 ? 112.820 18.378 -9.847 1.00 15.78 216 PRO A O 1
ATOM 1410 N N . GLU A 1 237 ? 114.836 19.159 -10.390 1.00 16.54 217 GLU A N 1
ATOM 1411 C CA . GLU A 1 237 ? 115.386 17.809 -10.511 1.00 19.40 217 GLU A CA 1
ATOM 1412 C C . GLU A 1 237 ? 115.427 17.097 -9.153 1.00 16.41 217 GLU A C 1
ATOM 1413 O O . GLU A 1 237 ? 115.288 15.875 -9.071 1.00 16.46 217 GLU A O 1
ATOM 1419 N N . MET A 1 238 ? 115.627 17.851 -8.078 1.00 15.38 218 MET A N 1
ATOM 1420 C CA . MET A 1 238 ? 115.654 17.274 -6.746 1.00 15.32 218 MET A CA 1
ATOM 1421 C C . MET A 1 238 ? 114.242 16.992 -6.257 1.00 13.24 218 MET A C 1
ATOM 1422 O O . MET A 1 238 ? 114.028 16.003 -5.540 1.00 13.08 218 MET A O 1
ATOM 1427 N N . ARG A 1 239 ? 113.270 17.795 -6.630 1.00 12.68 219 ARG A N 1
ATOM 1428 C CA . ARG A 1 239 ? 111.884 17.450 -6.445 1.00 13.24 219 ARG A CA 1
ATOM 1429 C C . ARG A 1 239 ? 111.579 16.099 -7.091 1.00 13.60 219 ARG A C 1
ATOM 1430 O O . ARG A 1 239 ? 110.951 15.243 -6.477 1.00 13.39 219 ARG A O 1
ATOM 1438 N N A SER A 1 240 ? 112.039 15.925 -8.323 0.60 13.79 220 SER A N 1
ATOM 1439 N N B SER A 1 240 ? 111.977 15.886 -8.338 0.40 13.87 220 SER A N 1
ATOM 1440 C CA A SER A 1 240 ? 111.802 14.680 -9.051 0.60 14.21 220 SER A CA 1
ATOM 1441 C CA B SER A 1 240 ? 111.657 14.599 -8.977 0.40 14.10 220 SER A CA 1
ATOM 1442 C C A SER A 1 240 ? 112.462 13.506 -8.348 0.60 13.36 220 SER A C 1
ATOM 1443 C C B SER A 1 240 ? 112.473 13.450 -8.357 0.40 13.50 220 SER A C 1
ATO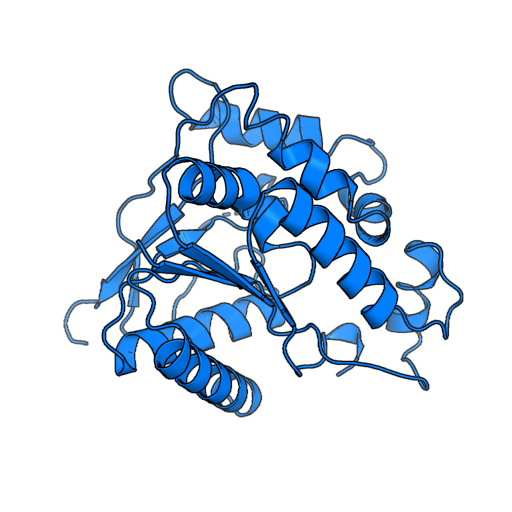M 1444 O O A SER A 1 240 ? 111.811 12.466 -8.176 0.60 13.67 220 SER A O 1
ATOM 1445 O O B SER A 1 240 ? 111.967 12.344 -8.269 0.40 13.57 220 SER A O 1
ATOM 1450 N N . GLN A 1 241 ? 113.699 13.685 -7.915 1.00 13.01 221 GLN A N 1
ATOM 1451 C CA . GLN A 1 241 ? 114.430 12.641 -7.170 1.00 13.43 221 GLN A CA 1
ATOM 1452 C C . GLN A 1 241 ? 113.686 12.236 -5.883 1.00 12.19 221 GLN A C 1
ATOM 1453 O O . GLN A 1 241 ? 113.512 11.036 -5.590 1.00 12.57 221 GLN A O 1
ATOM 1459 N N . LYS A 1 242 ? 113.199 13.240 -5.166 1.00 11.41 222 LYS A N 1
ATOM 1460 C CA . LYS A 1 242 ? 112.388 12.972 -3.961 1.00 10.56 222 LYS A CA 1
ATOM 1461 C C . LYS A 1 242 ? 111.170 12.163 -4.303 1.00 11.16 222 LYS A C 1
ATOM 1462 O O . LYS A 1 242 ? 110.859 11.159 -3.649 1.00 11.27 222 LYS A O 1
ATOM 1468 N N . PHE A 1 243 ? 110.425 12.614 -5.313 1.00 11.91 223 PHE A N 1
ATOM 1469 C CA . PHE A 1 243 ? 109.170 11.949 -5.654 1.00 12.18 223 PHE A CA 1
ATOM 1470 C C . PHE A 1 243 ? 109.407 10.519 -6.165 1.00 12.79 223 PHE A C 1
ATOM 1471 O O . PHE A 1 243 ? 108.633 9.613 -5.850 1.00 13.38 223 PHE A O 1
ATOM 1479 N N . GLN A 1 244 ? 110.481 10.323 -6.896 1.00 12.31 224 GLN A N 1
ATOM 1480 C CA . GLN A 1 244 ? 110.874 8.980 -7.340 1.00 13.34 224 GLN A CA 1
ATOM 1481 C C . GLN A 1 244 ? 111.193 8.086 -6.135 1.00 12.85 224 GLN A C 1
ATOM 1482 O O . GLN A 1 244 ? 110.833 6.901 -6.095 1.00 13.44 224 GLN A O 1
ATOM 1488 N N . ALA A 1 245 ? 111.814 8.663 -5.109 1.00 12.40 225 ALA A N 1
ATOM 1489 C CA . ALA A 1 245 ? 112.081 7.912 -3.880 1.00 11.95 225 ALA A CA 1
ATOM 1490 C C . ALA A 1 245 ? 110.787 7.569 -3.164 1.00 11.76 225 ALA A C 1
ATOM 1491 O O . ALA A 1 245 ? 110.615 6.423 -2.678 1.00 12.02 225 ALA A O 1
ATOM 1493 N N . VAL A 1 246 ? 109.866 8.519 -3.064 1.00 11.61 226 VAL A N 1
ATOM 1494 C CA . VAL A 1 246 ? 108.566 8.277 -2.454 1.00 12.33 226 VAL A CA 1
ATOM 1495 C C . VAL A 1 246 ? 107.873 7.091 -3.131 1.00 12.69 226 VAL A C 1
ATOM 1496 O O . VAL A 1 246 ? 107.281 6.230 -2.459 1.00 12.92 226 VAL A O 1
ATOM 1500 N N . GLU A 1 247 ? 107.945 7.029 -4.460 1.00 13.03 227 GLU A N 1
ATOM 1501 C CA . GLU A 1 247 ? 107.285 5.962 -5.233 1.00 14.62 227 GLU A CA 1
ATOM 1502 C C . GLU A 1 247 ? 107.798 4.575 -4.895 1.00 14.59 227 GLU A C 1
ATOM 1503 O O . GLU A 1 247 ? 107.105 3.584 -5.155 1.00 15.31 227 GLU A O 1
ATOM 1509 N N . ARG A 1 248 ? 109.002 4.470 -4.355 1.00 13.43 228 ARG A N 1
ATOM 1510 C CA . ARG A 1 248 ? 109.533 3.172 -3.935 1.00 13.58 228 ARG A CA 1
ATOM 1511 C C . ARG A 1 248 ? 108.732 2.583 -2.767 1.00 12.45 228 ARG A C 1
ATOM 1512 O O . ARG A 1 248 ? 108.811 1.364 -2.543 1.00 13.21 228 ARG A O 1
ATOM 1520 N N . TYR A 1 249 ? 108.001 3.390 -2.005 1.00 12.32 229 TYR A N 1
ATOM 1521 C CA . TYR A 1 249 ? 107.130 2.876 -0.964 1.00 12.47 229 TYR A CA 1
ATOM 1522 C C . TYR A 1 249 ? 105.794 2.436 -1.541 1.00 13.19 229 TYR A C 1
ATOM 1523 O O . TYR A 1 249 ? 104.758 2.980 -1.227 1.00 13.29 229 TYR A O 1
ATOM 1532 N N . SER A 1 250 ? 105.826 1.393 -2.365 1.00 14.77 230 SER A N 1
ATOM 1533 C CA . SER A 1 250 ? 104.613 0.934 -3.089 1.00 16.90 230 SER A CA 1
ATOM 1534 C C . SER A 1 250 ? 103.466 0.634 -2.161 1.00 15.72 230 SER A C 1
ATOM 1535 O O . SER A 1 250 ? 102.316 0.997 -2.446 1.00 17.12 230 SER A O 1
ATOM 1538 N N . SER A 1 251 ? 103.749 -0.005 -1.033 1.00 15.06 231 SER A N 1
ATOM 1539 C CA . SER A 1 251 ? 102.730 -0.340 -0.071 1.00 15.23 231 SER A CA 1
ATOM 1540 C C . SER A 1 251 ? 101.924 0.874 0.367 1.00 15.68 231 SER A C 1
ATOM 1541 O O . SER A 1 251 ? 100.701 0.819 0.565 1.00 16.48 231 SER A O 1
ATOM 1544 N N . GLN A 1 252 ? 102.628 1.987 0.592 1.00 14.43 232 GLN A N 1
ATOM 1545 C CA . GLN A 1 252 ? 102.019 3.176 1.161 1.00 15.05 232 GLN A CA 1
ATOM 1546 C C . GLN A 1 252 ? 101.371 4.053 0.110 1.00 15.23 232 GLN A C 1
ATOM 1547 O O . GLN A 1 252 ? 100.492 4.861 0.441 1.00 15.34 232 GLN A O 1
ATOM 1553 N N . MET A 1 253 ? 101.761 3.879 -1.138 1.00 16.11 233 MET A N 1
ATOM 1554 C CA . MET A 1 253 ? 101.244 4.723 -2.202 1.00 16.20 233 MET A CA 1
ATOM 1555 C C . MET A 1 253 ? 99.743 4.531 -2.390 1.00 16.79 233 MET A C 1
ATOM 1556 O O . MET A 1 253 ? 99.070 5.449 -2.838 1.00 17.44 233 MET A O 1
ATOM 1561 N N . VAL A 1 254 ? 99.239 3.352 -2.004 1.00 17.43 234 VAL A N 1
ATOM 1562 C CA . VAL A 1 254 ? 97.834 3.018 -2.158 1.00 18.56 234 VAL A CA 1
ATOM 1563 C C . VAL A 1 254 ? 96.986 4.094 -1.458 1.00 18.14 234 VAL A C 1
ATOM 1564 O O . VAL A 1 254 ? 96.202 4.825 -2.110 1.00 19.52 234 VAL A O 1
ATOM 1568 N N . LEU A 1 255 ? 97.181 4.229 -0.160 1.00 17.37 235 LEU A N 1
ATOM 1569 C CA . LEU A 1 255 ? 96.421 5.174 0.631 1.00 17.30 235 LEU A CA 1
ATOM 1570 C C . LEU A 1 255 ? 96.936 6.610 0.477 1.00 16.77 235 LEU A C 1
ATOM 1571 O O . LEU A 1 255 ? 96.145 7.550 0.541 1.00 16.73 235 LEU A O 1
ATOM 1576 N N . LEU A 1 256 ? 98.240 6.799 0.275 1.00 15.81 236 LEU A N 1
ATOM 1577 C CA . LEU A 1 256 ? 98.773 8.154 0.118 1.00 16.25 236 LEU A CA 1
ATOM 1578 C C . LEU A 1 256 ? 98.188 8.857 -1.087 1.00 17.15 236 LEU A C 1
ATOM 1579 O O . LEU A 1 256 ? 97.882 10.057 -1.009 1.00 17.03 236 LEU A O 1
ATOM 1584 N N . ASN A 1 257 ? 98.035 8.130 -2.196 1.00 17.81 237 ASN A N 1
ATOM 1585 C CA . ASN A 1 257 ? 97.361 8.698 -3.379 1.00 19.59 237 ASN A CA 1
ATOM 1586 C C . ASN A 1 257 ? 95.851 8.909 -3.147 1.00 20.83 237 ASN A C 1
ATOM 1587 O O . ASN A 1 257 ? 95.291 9.920 -3.606 1.00 22.79 237 ASN A O 1
ATOM 1592 N N . GLY A 1 258 ? 95.199 7.971 -2.472 1.00 22.62 238 GLY A N 1
ATOM 1593 C CA . GLY A 1 258 ? 93.776 8.094 -2.172 1.00 23.94 238 GLY A CA 1
ATOM 1594 C C . GLY A 1 258 ? 92.950 7.990 -3.447 1.00 25.13 238 GLY A C 1
ATOM 1595 O O . GLY A 1 258 ? 93.456 7.590 -4.499 1.00 25.14 238 GLY A O 1
ATOM 1596 N N A SER A 1 259 ? 91.679 8.375 -3.347 0.50 24.95 239 SER A N 1
ATOM 1597 N N B SER A 1 259 ? 91.684 8.381 -3.345 0.50 25.22 239 SER A N 1
ATOM 1598 C CA A SER A 1 259 ? 90.732 8.245 -4.459 0.50 25.03 239 SER A CA 1
ATOM 1599 C CA B SER A 1 259 ? 90.731 8.256 -4.448 0.50 25.48 239 SER A CA 1
ATOM 1600 C C A SER A 1 259 ? 91.020 9.190 -5.624 0.50 25.94 239 SER A C 1
ATOM 1601 C C B SER A 1 259 ? 91.030 9.185 -5.622 0.50 26.22 239 SER A C 1
ATOM 1602 O O A SER A 1 259 ? 90.718 8.859 -6.772 0.50 26.58 239 SER A O 1
ATOM 1603 O O B SER A 1 259 ? 90.747 8.839 -6.770 0.50 26.90 239 SER A O 1
ATOM 1608 N N . GLU A 1 260 ? 91.603 10.353 -5.330 1.00 27.48 240 GLU A N 1
ATOM 1609 C CA . GLU A 1 260 ? 91.910 11.360 -6.355 1.00 29.39 240 GLU A CA 1
ATOM 1610 C C . GLU A 1 260 ? 93.268 11.142 -7.036 1.00 28.56 240 GLU A C 1
ATOM 1611 O O . GLU A 1 260 ? 93.590 11.874 -7.957 1.00 28.47 240 GLU A O 1
ATOM 1617 N N . ASN A 1 261 ? 94.053 10.163 -6.566 1.00 28.34 241 ASN A N 1
ATOM 1618 C CA . ASN A 1 261 ? 95.305 9.723 -7.196 1.00 28.51 241 ASN A CA 1
ATOM 1619 C C . ASN A 1 261 ? 96.307 10.869 -7.403 1.00 26.18 241 ASN A C 1
ATOM 1620 O O . ASN A 1 261 ? 96.928 11.005 -8.463 1.00 27.65 241 ASN A O 1
ATOM 1625 N N . ASN A 1 262 ? 96.473 11.674 -6.364 1.00 23.60 242 ASN A N 1
ATOM 1626 C CA . ASN A 1 262 ? 97.061 12.989 -6.540 1.00 21.74 242 ASN A CA 1
ATOM 1627 C C . ASN A 1 262 ? 98.115 13.391 -5.495 1.00 19.06 242 ASN A C 1
ATOM 1628 O O . ASN A 1 262 ? 98.304 14.581 -5.259 1.00 19.06 242 ASN A O 1
ATOM 1633 N N . LEU A 1 263 ? 98.799 12.421 -4.879 1.00 17.37 243 LEU A N 1
ATOM 1634 C CA . LEU A 1 263 ? 99.807 12.759 -3.849 1.00 15.18 243 LEU A CA 1
ATOM 1635 C C . LEU A 1 263 ? 100.788 13.837 -4.307 1.00 14.71 243 LEU A C 1
ATOM 1636 O O . LEU A 1 263 ? 100.959 14.848 -3.627 1.00 14.27 243 LEU A O 1
ATOM 1641 N N . PHE A 1 264 ? 101.424 13.618 -5.441 1.00 14.51 244 PHE A N 1
ATOM 1642 C CA . PHE A 1 264 ? 102.471 14.537 -5.866 1.00 15.80 244 PHE A CA 1
ATOM 1643 C C . PHE A 1 264 ? 101.932 15.902 -6.240 1.00 16.56 244 PHE A C 1
ATOM 1644 O O . PHE A 1 264 ? 102.553 16.909 -5.924 1.00 16.46 244 PHE A O 1
ATOM 1652 N N . ASP A 1 265 ? 100.736 15.950 -6.835 1.00 17.23 245 ASP A N 1
ATOM 1653 C CA . ASP A 1 265 ? 100.068 17.238 -7.080 1.00 18.40 245 ASP A CA 1
ATOM 1654 C C . ASP A 1 265 ? 99.804 17.982 -5.794 1.00 17.52 245 ASP A C 1
ATOM 1655 O O . ASP A 1 265 ? 100.058 19.200 -5.733 1.00 17.58 245 ASP A O 1
ATOM 1660 N N . ARG A 1 266 ? 99.320 17.278 -4.770 1.00 16.98 246 ARG A N 1
ATOM 1661 C CA . ARG A 1 266 ? 99.035 17.864 -3.458 1.00 18.13 246 ARG A CA 1
ATOM 1662 C C . ARG A 1 266 ? 100.333 18.377 -2.805 1.00 16.52 246 ARG A C 1
ATOM 1663 O O . ARG A 1 266 ? 100.363 19.461 -2.238 1.00 17.16 246 ARG A O 1
ATOM 1671 N N . LEU A 1 267 ? 101.402 17.581 -2.858 1.00 15.17 247 LEU A N 1
ATOM 1672 C CA . LEU A 1 267 ? 102.680 18.012 -2.294 1.00 14.66 247 LEU A CA 1
ATOM 1673 C C . LEU A 1 267 ? 103.218 19.230 -3.042 1.00 14.25 247 LEU A C 1
ATOM 1674 O O . LEU A 1 267 ? 103.743 20.158 -2.404 1.00 14.06 247 LEU A O 1
ATOM 1679 N N . ASP A 1 268 ? 103.108 19.241 -4.364 1.00 15.31 248 ASP A N 1
ATOM 1680 C CA . ASP A 1 268 ? 103.547 20.394 -5.159 1.00 16.42 248 ASP A CA 1
ATOM 1681 C C . ASP A 1 268 ? 102.775 21.658 -4.795 1.00 16.58 248 ASP A C 1
ATOM 1682 O O . ASP A 1 268 ? 103.367 22.735 -4.605 1.00 16.32 248 ASP A O 1
ATOM 1687 N N . GLU A 1 269 ? 101.461 21.543 -4.684 1.00 16.36 249 GLU A N 1
ATOM 1688 C CA . GLU A 1 269 ? 100.632 22.698 -4.409 1.00 18.00 249 GLU A CA 1
ATOM 1689 C C . GLU A 1 269 ? 100.900 23.234 -3.023 1.00 16.81 249 GLU A C 1
ATOM 1690 O O . GLU A 1 269 ? 100.965 24.444 -2.825 1.00 17.68 249 GLU A O 1
ATOM 1696 N N . HIS A 1 270 ? 101.082 22.330 -2.057 1.00 15.99 250 HIS A N 1
ATOM 1697 C CA . HIS A 1 270 ? 101.380 22.740 -0.699 1.00 15.37 250 HIS A CA 1
ATOM 1698 C C . HIS A 1 270 ? 102.693 23.530 -0.637 1.00 14.90 250 HIS A C 1
ATOM 1699 O O . HIS A 1 270 ? 102.741 24.590 0.001 1.00 15.72 250 HIS A O 1
ATOM 1706 N N . ALA A 1 271 ? 103.730 23.043 -1.312 1.00 14.65 251 ALA A N 1
ATOM 1707 C CA . ALA A 1 271 ? 105.023 23.700 -1.289 1.00 16.35 251 ALA A CA 1
ATOM 1708 C C . ALA A 1 271 ? 10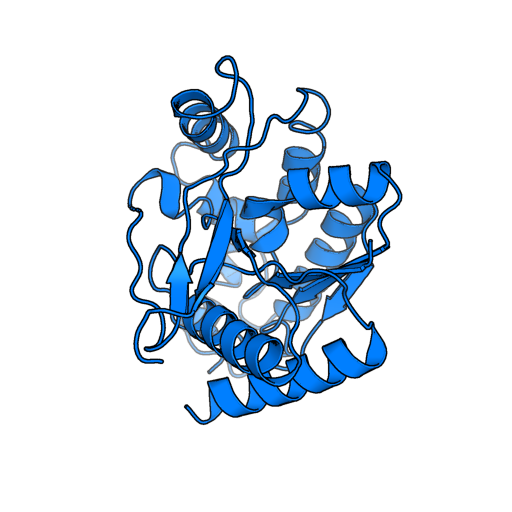4.967 25.047 -1.973 1.00 17.20 251 ALA A C 1
ATOM 1709 O O . ALA A 1 271 ? 105.584 25.998 -1.485 1.00 16.98 251 ALA A O 1
ATOM 1711 N N . ARG A 1 272 ? 104.274 25.117 -3.109 1.00 19.26 252 ARG A N 1
ATOM 1712 C CA . ARG A 1 272 ? 104.148 26.359 -3.917 1.00 20.74 252 ARG A CA 1
ATOM 1713 C C . ARG A 1 272 ? 103.642 27.525 -3.089 1.00 20.43 252 ARG A C 1
ATOM 1714 O O . ARG A 1 272 ? 104.033 28.670 -3.348 1.00 20.10 252 ARG A O 1
ATOM 1722 N N . GLN A 1 273 ? 102.801 27.264 -2.099 1.00 20.08 253 GLN A N 1
ATOM 1723 C CA . GLN A 1 273 ? 102.262 28.323 -1.236 1.00 23.28 253 GLN A CA 1
ATOM 1724 C C . GLN A 1 273 ? 103.301 29.105 -0.470 1.00 21.25 253 GLN A C 1
ATOM 1725 O O . GLN A 1 273 ? 103.107 30.290 -0.235 1.00 22.88 253 GLN A O 1
ATOM 1731 N N . ASN A 1 274 ? 104.378 28.449 -0.026 1.00 20.25 254 ASN A N 1
ATOM 1732 C CA . ASN A 1 274 ? 105.350 29.092 0.848 1.00 20.61 254 ASN A CA 1
ATOM 1733 C C . ASN A 1 274 ? 106.805 28.986 0.411 1.00 17.05 254 ASN A C 1
ATOM 1734 O O . ASN A 1 274 ? 107.645 29.669 1.004 1.00 18.29 254 ASN A O 1
ATOM 1739 N N . ALA A 1 275 ? 107.129 28.173 -0.602 1.00 14.85 255 ALA A N 1
ATOM 1740 C CA . ALA A 1 275 ? 108.524 27.970 -0.950 1.00 13.73 255 ALA A CA 1
ATOM 1741 C C . ALA A 1 275 ? 109.037 29.128 -1.805 1.00 13.18 255 ALA A C 1
ATOM 1742 O O . ALA A 1 275 ? 108.257 29.787 -2.506 1.00 14.01 255 ALA A O 1
ATOM 1744 N N . PRO A 1 276 ? 110.355 29.371 -1.778 1.00 12.44 256 PRO A N 1
ATOM 1745 C CA . PRO A 1 276 ? 110.937 30.417 -2.642 1.00 12.76 256 PRO A CA 1
ATOM 1746 C C . PRO A 1 276 ? 110.451 30.298 -4.070 1.00 12.40 256 PRO A C 1
ATOM 1747 O O . PRO A 1 276 ? 110.402 29.209 -4.627 1.00 12.16 256 PRO A O 1
ATOM 1751 N N . HIS A 1 277 ? 110.119 31.459 -4.649 1.00 12.66 257 HIS A N 1
ATOM 1752 C CA . HIS A 1 277 ? 109.626 31.650 -6.035 1.00 13.45 257 HIS A CA 1
ATOM 1753 C C . HIS A 1 277 ? 108.529 30.710 -6.475 1.00 14.44 257 HIS A C 1
ATOM 1754 O O . HIS A 1 277 ? 108.360 30.453 -7.656 1.00 15.06 257 HIS A O 1
ATOM 1761 N N . GLY A 1 278 ? 107.743 30.208 -5.530 1.00 14.33 258 GLY A N 1
ATOM 1762 C CA . GLY A 1 278 ? 106.683 29.273 -5.877 1.00 15.32 258 GLY A CA 1
ATOM 1763 C C . GLY A 1 278 ? 107.169 27.947 -6.405 1.00 15.07 258 GLY A C 1
ATOM 1764 O O . GLY A 1 278 ? 106.398 27.244 -7.073 1.00 17.73 258 GLY A O 1
ATOM 1765 N N . GLY A 1 279 ? 108.439 27.590 -6.167 1.00 14.58 259 GLY A N 1
ATOM 1766 C CA . GLY A 1 279 ? 108.955 26.282 -6.544 1.00 14.18 259 GLY A CA 1
ATOM 1767 C C . GLY A 1 279 ? 108.677 25.256 -5.454 1.00 13.08 259 GLY A C 1
ATOM 1768 O O . GLY A 1 279 ? 107.776 25.444 -4.633 1.00 14.94 259 GLY A O 1
ATOM 1769 N N . TYR A 1 280 ? 109.416 24.160 -5.518 1.00 12.82 260 TYR A N 1
ATOM 1770 C CA . TYR A 1 280 ? 109.324 23.132 -4.482 1.00 11.89 260 TYR A CA 1
ATOM 1771 C C . TYR A 1 280 ? 110.172 23.529 -3.261 1.00 11.99 260 TYR A C 1
ATOM 1772 O O . TYR A 1 280 ? 111.145 24.280 -3.350 1.00 12.05 260 TYR A O 1
ATOM 1781 N N . GLY A 1 281 ? 109.805 22.989 -2.106 1.00 10.96 261 GLY A N 1
ATOM 1782 C CA . GLY A 1 281 ? 110.531 23.214 -0.871 1.00 10.72 261 GLY A CA 1
ATOM 1783 C C . GLY A 1 281 ? 109.920 22.445 0.247 1.00 10.44 261 GLY A C 1
ATOM 1784 O O . GLY A 1 281 ? 108.822 21.880 0.082 1.00 11.18 261 GLY A O 1
ATOM 1785 N N . GLU A 1 282 ? 110.635 22.402 1.370 1.00 10.09 262 GLU A N 1
ATOM 1786 C CA . GLU A 1 282 ? 110.202 21.663 2.563 1.00 10.18 262 GLU A CA 1
ATOM 1787 C C . GLU A 1 282 ? 110.350 22.599 3.749 1.00 10.07 262 GLU A C 1
ATOM 1788 O O . GLU A 1 282 ? 111.386 23.297 3.881 1.00 10.04 262 GLU A O 1
ATOM 1794 N N . THR A 1 283 ? 109.338 22.593 4.616 1.00 10.32 263 THR A N 1
ATOM 1795 C CA . THR A 1 283 ? 109.340 23.411 5.818 1.00 10.70 263 THR A CA 1
ATOM 1796 C C . THR A 1 283 ? 109.970 22.681 6.990 1.00 10.45 263 THR A C 1
ATOM 1797 O O . THR A 1 283 ? 109.630 21.540 7.292 1.00 10.75 263 THR A O 1
ATOM 1801 N N . THR A 1 284 ? 110.908 23.348 7.648 1.00 10.56 264 THR A N 1
ATOM 1802 C CA . THR A 1 284 ? 111.495 22.885 8.896 1.00 10.87 264 THR A CA 1
ATOM 1803 C C . THR A 1 284 ? 111.603 24.041 9.909 1.00 10.76 264 THR A C 1
ATOM 1804 O O . THR A 1 284 ? 111.562 25.222 9.504 1.00 12.06 264 THR A O 1
ATOM 1808 N N . TRP A 1 285 ? 111.730 23.694 11.183 1.00 10.76 265 TRP A N 1
ATOM 1809 C CA . TRP A 1 285 ? 111.892 24.673 12.253 1.00 11.03 265 TRP A CA 1
ATOM 1810 C C . TRP A 1 285 ? 113.055 24.263 13.114 1.00 11.18 265 TRP A C 1
ATOM 1811 O O . TRP A 1 285 ? 113.188 23.093 13.479 1.00 11.42 265 TRP A O 1
ATOM 1822 N N . PRO A 1 286 ? 113.887 25.229 13.540 1.00 11.54 266 PRO A N 1
ATOM 1823 C CA . PRO A 1 286 ? 114.860 24.925 14.562 1.00 11.85 266 PRO A CA 1
ATOM 1824 C C . PRO A 1 286 ? 114.194 24.794 15.942 1.00 11.58 266 PRO A C 1
ATOM 1825 O O . PRO A 1 286 ? 113.234 25.501 16.220 1.00 12.91 266 PRO A O 1
ATOM 1829 N N . VAL A 1 287 ? 114.727 23.933 16.772 1.00 11.29 267 VAL A N 1
ATOM 1830 C CA . VAL A 1 287 ? 114.274 23.831 18.156 1.00 11.85 267 VAL A CA 1
ATOM 1831 C C . VAL A 1 287 ? 115.248 24.585 19.053 1.00 11.83 267 VAL A C 1
ATOM 1832 O O . VAL A 1 287 ? 116.451 24.437 18.938 1.00 12.79 267 VAL A O 1
ATOM 1836 N N . VAL A 1 288 ? 114.700 25.364 19.980 1.00 10.95 268 VAL A N 1
ATOM 1837 C CA . VAL A 1 288 ? 115.514 26.033 21.012 1.00 11.31 268 VAL A CA 1
ATOM 1838 C C . VAL A 1 288 ? 114.863 25.761 22.357 1.00 11.07 268 VAL A C 1
ATOM 1839 O O . VAL A 1 288 ? 113.719 25.278 22.452 1.00 11.62 268 VAL A O 1
ATOM 1843 N N . ARG A 1 289 ? 115.572 26.140 23.411 1.00 11.19 269 ARG A N 1
ATOM 1844 C CA . ARG A 1 289 ? 115.010 26.038 24.751 1.00 11.20 269 ARG A CA 1
ATOM 1845 C C . ARG A 1 289 ? 114.108 27.202 25.060 1.00 11.20 269 ARG A C 1
ATOM 1846 O O . ARG A 1 289 ? 114.429 28.352 24.734 1.00 11.27 269 ARG A O 1
ATOM 1854 N N . SER A 1 290 ? 112.954 26.919 25.641 1.00 11.52 270 SER A N 1
ATOM 1855 C CA . SER A 1 290 ? 112.101 27.955 26.169 1.00 11.91 270 SER A CA 1
ATOM 1856 C C . SER A 1 290 ? 112.760 28.711 27.310 1.00 11.28 270 SER A C 1
ATOM 1857 O O . SER A 1 290 ? 113.675 28.207 27.977 1.00 11.48 270 SER A O 1
ATOM 1860 N N . ASP A 1 291 ? 112.270 29.918 27.551 1.00 11.19 271 ASP A N 1
ATOM 1861 C CA . ASP A 1 291 ? 112.722 30.664 28.718 1.00 11.46 271 ASP A CA 1
ATOM 1862 C C . ASP A 1 291 ? 112.328 29.915 29.982 1.00 11.71 271 ASP A C 1
ATOM 1863 O O . ASP A 1 291 ? 111.369 29.123 29.991 1.00 12.95 271 ASP A O 1
ATOM 1868 N N . ASP A 1 292 ? 113.075 30.121 31.062 1.00 11.51 272 ASP A N 1
ATOM 1869 C CA . ASP A 1 292 ? 112.786 29.471 32.364 1.00 12.51 272 ASP A CA 1
ATOM 1870 C C . ASP A 1 292 ? 112.791 27.950 32.310 1.00 13.81 272 ASP A C 1
ATOM 1871 O O . ASP A 1 292 ? 112.059 27.295 33.075 1.00 17.44 272 ASP A O 1
ATOM 1876 N N A SER A 1 293 ? 113.628 27.362 31.467 0.50 14.72 273 SER A N 1
ATOM 1877 N N B SER A 1 293 ? 113.636 27.381 31.466 0.50 12.84 273 SER A N 1
ATOM 1878 C CA A SER A 1 293 ? 113.653 25.909 31.314 0.50 15.44 273 SER A CA 1
ATOM 1879 C CA B SER A 1 293 ? 113.624 25.950 31.241 0.50 12.47 273 SER A CA 1
ATOM 1880 C C A SER A 1 293 ? 115.057 25.398 31.541 0.50 16.05 273 SER A C 1
ATOM 1881 C C B SER A 1 293 ? 115.014 25.411 31.228 0.50 13.62 273 SER A C 1
ATOM 1882 O O A SER A 1 293 ? 116.028 26.103 31.272 0.50 12.50 273 SER A O 1
ATOM 1883 O O B SER A 1 293 ? 115.170 24.193 31.177 0.50 12.08 273 SER A O 1
#

Nearest PDB structures (foldseek):
  6iiy-assembly1_A  TM=1.004E+00  e=2.082E-50  Actinoplanes teichomyceticus
  3dfm-assembly1_A  TM=9.932E-01  e=1.544E-45  Actinoplanes teichomyceticus
  2x9l-assembly1_A  TM=9.862E-01  e=8.551E-45  Actinoplanes teichomyceticus
  2xad-assembly3_C  TM=9.602E-01  e=2.470E-42  Actinoplanes teichomyceticus
  2xad-assembly4_D  TM=9.537E-01  e=4.458E-42  Actinoplanes teichomyceticus

Sequence (237 aa):
TRLLAISPHLDDAVLSFGAGLAQAAQDGANVLVYTVFAGAAQPPYSPAAQRMMHTIWGLAPDDDAVLYRRKEDIAALDHLRVAHRHGRFLDAIYRHDLVGEVADDIRSIIDEFDPTLVVVTCAAIGEHPDHEATRDAALFATHEKNVPVVRLWEDLPYAVYKGAVELPQGFRLGSSADVSSVKPEMRSSQKFQAVERYSSQMVLLNGSSENNLFDRLDEHARQNAPHGGYGETTWPVVRSDDSS

Solvent-accessible surface area: 11193 Å² total; per-residue (Å²): 106,91,7,0,0,0,1,0,18,6,10,4,2,1,0,2,24,0,0,20,0,3,69,17,22,136,111,64,18,78,6,20,1,3,0,0,6,0,1,79,16,141,62,138,23,49,112,68,0,56,142,50,0,49,45,13,67,26,49,61,76,55,75,0,10,84,94,19,64,130,14,3,60,41,0,0,85,57,1,206,12,48,68,84,38,8,132,13,67,12,28,51,38,132,206,120,45,24,32,70,0,4,60,33,0,55,69,5,8,95,124,32,82,8,63,46,0,1,0,0,0,0,6,33,128,74,78,0,8,56,8,0,8,25,0,0,1,82,0,3,94,119,70,140,19,83,11,62,0,0,23,1,7,14,87,9,37,203,123,61,111,36,163,30,27,184,6,22,119,48,23,99,60,71,35,36,67,12,136,110,129,6,72,39,45,0,13,73,0,0,92,94,2,64,0,21,26,76,98,16,29,36,124,142,113,30,0,41,100,62,1,41,89,39,6,138,102,106,8,54,160,38,23,12,4,5,19,10,37,39,24,63,91,31,123,161,76